Protein AF-A0A7S3ZJC1-F1 (afdb_monomer)

Nearest PDB structures (foldseek):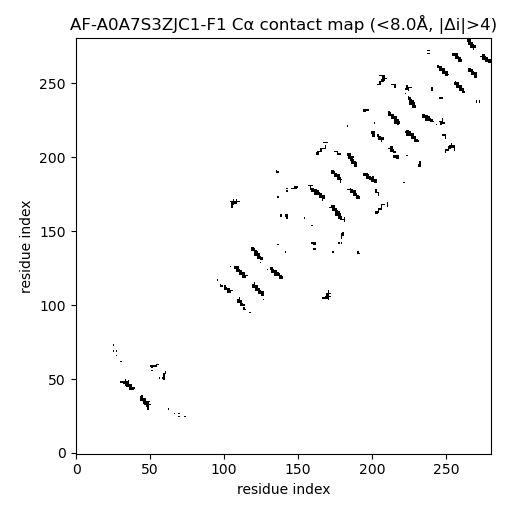
  7ywp-assembly1_A  TM=8.177E-01  e=9.884E-13  Serratia proteamaculans
  7ne5-assembly1_A  TM=7.686E-01  e=1.224E-12  Serratia proteamaculans
  7zjz-assembly1_A  TM=7.660E-01  e=1.516E-12  Serratia proteamaculans
  7ne4-assembly1_A  TM=7.724E-01  e=3.968E-12  Serratia proteamaculans
  7yx7-assembly1_A  TM=7.661E-01  e=6.085E-12  Serratia proteamaculans

Solvent-accessible surface area (backbone atoms only — not comparable to full-atom values): 16734 Å² total; per-residue (Å²): 143,86,85,76,80,82,70,82,73,79,73,72,68,80,67,82,70,74,76,79,80,89,74,71,87,76,78,72,80,70,79,78,78,45,91,32,80,43,78,60,84,98,44,73,44,81,38,34,58,60,75,60,71,42,74,85,39,69,66,35,46,51,50,51,55,49,51,53,50,52,50,49,63,72,46,51,88,44,48,70,58,51,51,54,49,50,54,48,46,68,76,63,56,74,77,77,89,67,72,77,73,53,78,42,80,22,63,77,24,25,32,31,62,41,75,58,91,96,38,50,33,35,32,37,24,53,74,97,47,86,91,62,63,41,80,76,46,44,47,76,60,59,50,71,75,55,84,41,94,84,57,93,66,91,78,88,68,84,40,75,32,67,73,31,75,44,67,32,56,58,41,75,37,36,41,34,16,34,29,60,83,62,77,76,52,13,38,38,39,47,37,68,79,85,47,65,69,45,69,67,22,41,53,63,67,28,44,23,58,84,65,36,38,37,39,29,28,53,49,101,83,71,44,30,30,33,37,31,38,36,50,91,59,45,78,41,84,69,48,76,54,84,57,84,68,42,34,56,42,78,41,64,37,73,66,32,31,38,41,38,39,39,97,83,36,44,31,33,28,40,75,88,68,52,73,77,38,69,66,56,128

Foldseek 3Di:
DPPPPVPPPPPPPPPPDDPPPPPDPLPLPPPQFQFDWDDDDPDTDTDRCVVLVDCPDPSVVVSVVSVVVSVCVVCVVCVVVVVVVVVVCVVPPDQPDWDDFDFDDAAQKTWTWGDDRNWIWIWIDGPPDPPGIDTFDTFVPVLVVDDAPVDDDPDDDDQRTWLDWDAFNNRQKIWTWHHRHPPQWTWIDMPPDQADIDTQFGSDKEYALVRWIWTFHADPVRAGFWIWIADSNDIDTQGGHPPPQWGWDWDYDNWIWIWTDGPQWIWIATSNGDTPRDTDD

Radius of gyration: 25.44 Å; Cα contacts (8 Å, |Δi|>4): 469; chains: 1; bounding box: 60×58×68 Å

pLDDT: mean 82.55, std 18.89, range [28.7, 97.88]

Secondary structure (DSSP, 8-state):
--SSSTTSSS------PPP----------PPPP---EEEETTEEEE-TTGGGG-SSSHHHHHHHHHHHHHHHHHHGGGHHHHHHHHHHHHHHPPPP-------EEETTEEEEEEEETTEEEEEEE-TT-STT-EEEEETTTSGGGS--TT-S----SSSSEEEEEEE-TTSS-EEEEEESSSSS-EEEEEESS-SPPEEEE-S-EEEBTTS-EEEEEE-TTS-EEEEEEEETTEEEEEEE---TT-EEEEE-BSS-EEEEE-SS-EEEEETT--EEEPPP-

Organism: NCBI:txid35677

Structure (mmCIF, N/CA/C/O backbone):
data_AF-A0A7S3ZJC1-F1
#
_entry.id   AF-A0A7S3ZJC1-F1
#
loop_
_atom_site.group_PDB
_atom_site.id
_atom_site.type_symbol
_atom_site.label_atom_id
_atom_site.label_alt_id
_atom_site.label_comp_id
_atom_site.label_asym_id
_atom_site.label_entity_id
_atom_site.label_seq_id
_atom_site.pdbx_PDB_ins_code
_atom_site.Cartn_x
_atom_site.Cartn_y
_atom_site.Cartn_z
_atom_site.occupancy
_atom_site.B_iso_or_equiv
_atom_site.auth_seq_id
_atom_site.auth_comp_id
_atom_site.auth_asym_id
_atom_site.auth_atom_id
_atom_site.pdbx_PDB_model_num
ATOM 1 N N . MET A 1 1 ? 16.705 42.019 11.312 1.00 38.94 1 MET A N 1
ATOM 2 C CA . MET A 1 1 ? 17.920 41.184 11.193 1.00 38.94 1 MET A CA 1
ATOM 3 C C . MET A 1 1 ? 17.711 40.173 10.060 1.00 38.94 1 MET A C 1
ATOM 5 O O . MET A 1 1 ? 17.596 38.987 10.307 1.00 38.94 1 MET A O 1
ATOM 9 N N . LEU A 1 2 ? 17.520 40.666 8.827 1.00 35.00 2 LEU A N 1
ATOM 10 C CA . LEU A 1 2 ? 16.926 39.903 7.709 1.00 35.00 2 LEU A CA 1
ATOM 11 C C . LEU A 1 2 ? 17.494 40.314 6.333 1.00 35.00 2 LEU A C 1
ATOM 13 O O . LEU A 1 2 ? 16.854 40.125 5.310 1.00 35.00 2 LEU A O 1
ATOM 17 N N . LEU A 1 3 ? 18.695 40.902 6.289 1.00 29.11 3 LEU A N 1
ATOM 18 C CA . LEU A 1 3 ? 19.221 41.508 5.057 1.00 29.11 3 LEU A CA 1
ATOM 19 C C . LEU A 1 3 ? 20.705 41.206 4.794 1.00 29.11 3 LEU A C 1
ATOM 21 O O . LEU A 1 3 ? 21.393 42.047 4.232 1.00 29.11 3 LEU A O 1
ATOM 25 N N .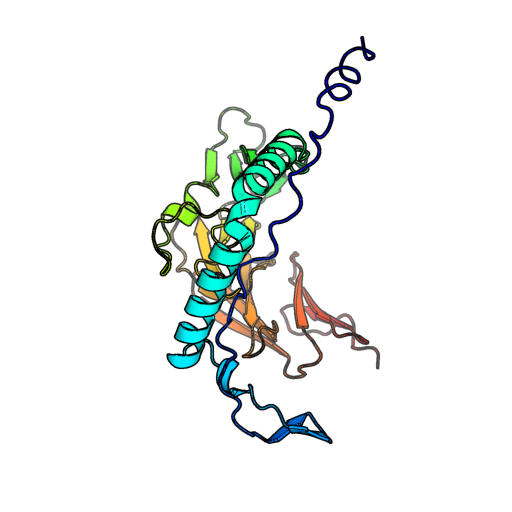 HIS A 1 4 ? 21.234 40.070 5.264 1.00 33.31 4 HIS A N 1
ATOM 26 C CA . HIS A 1 4 ? 22.664 39.731 5.103 1.00 33.31 4 HIS A CA 1
ATOM 27 C C . HIS A 1 4 ? 22.948 38.316 4.568 1.00 33.31 4 HIS A C 1
ATOM 29 O O . HIS A 1 4 ? 24.106 37.984 4.353 1.00 33.31 4 HIS A O 1
ATOM 35 N N . VAL A 1 5 ? 21.930 37.497 4.273 1.00 35.47 5 VAL A N 1
ATOM 36 C CA . VAL A 1 5 ? 22.142 36.139 3.715 1.00 35.47 5 VAL A CA 1
ATOM 37 C C . VAL A 1 5 ? 21.995 36.100 2.184 1.00 35.47 5 VAL A C 1
ATOM 39 O O . VAL A 1 5 ? 22.391 35.138 1.541 1.00 35.47 5 VAL A O 1
ATOM 42 N N . TRP A 1 6 ? 21.520 37.182 1.560 1.00 29.97 6 TRP A N 1
ATOM 43 C CA . TRP A 1 6 ? 21.295 37.230 0.108 1.00 29.97 6 TRP A CA 1
ATOM 44 C C . TRP A 1 6 ? 22.496 37.710 -0.725 1.00 29.97 6 TRP A C 1
ATOM 46 O O . TRP A 1 6 ? 22.405 37.762 -1.946 1.00 29.97 6 TRP A O 1
ATOM 56 N N . LEU A 1 7 ? 23.630 38.054 -0.098 1.00 28.70 7 LEU A N 1
ATOM 57 C CA . LEU A 1 7 ? 24.813 38.565 -0.811 1.00 28.70 7 LEU A CA 1
ATOM 58 C C . LEU A 1 7 ? 25.994 37.587 -0.909 1.00 28.70 7 LEU A C 1
ATOM 60 O O . LEU A 1 7 ? 26.981 37.917 -1.560 1.00 28.70 7 LEU A O 1
ATOM 64 N N . ALA A 1 8 ? 25.904 36.384 -0.334 1.00 30.45 8 ALA A N 1
ATOM 65 C CA . ALA A 1 8 ? 26.985 35.393 -0.411 1.00 30.45 8 ALA A CA 1
ATOM 66 C C . ALA A 1 8 ? 26.887 34.438 -1.622 1.00 30.45 8 ALA A C 1
ATOM 68 O O . ALA A 1 8 ? 27.768 33.606 -1.807 1.00 30.45 8 ALA A O 1
ATOM 69 N N . LEU A 1 9 ? 25.852 34.566 -2.466 1.00 35.28 9 LEU A N 1
ATOM 70 C CA . LEU A 1 9 ? 25.658 33.730 -3.665 1.00 35.28 9 LEU A CA 1
ATOM 71 C C . LEU A 1 9 ? 25.908 34.462 -4.997 1.00 35.28 9 LEU A C 1
ATOM 73 O O . LEU A 1 9 ? 25.826 33.843 -6.052 1.00 35.28 9 LEU A O 1
ATOM 77 N N . SER A 1 10 ? 26.267 35.750 -4.977 1.00 36.28 10 SER A N 1
ATOM 78 C CA . SER A 1 10 ? 26.398 36.557 -6.207 1.00 36.28 10 SER A CA 1
ATOM 79 C C . SER A 1 10 ? 27.825 36.707 -6.749 1.00 36.28 10 SER A C 1
ATOM 81 O O . SER A 1 10 ? 28.046 37.512 -7.651 1.00 36.28 10 SER A O 1
ATOM 83 N N . THR A 1 11 ? 28.806 35.950 -6.248 1.00 36.50 11 THR A N 1
ATOM 84 C CA . THR A 1 11 ? 30.202 36.038 -6.732 1.00 36.50 11 THR A CA 1
ATOM 85 C C . THR A 1 11 ? 30.910 34.704 -6.952 1.00 36.50 11 THR A C 1
ATOM 87 O O . THR A 1 11 ? 32.096 34.712 -7.267 1.00 36.50 11 THR A O 1
ATOM 90 N N . ASN A 1 12 ? 30.202 33.571 -6.941 1.00 38.78 12 ASN A N 1
ATOM 91 C CA . ASN A 1 12 ? 30.641 32.451 -7.773 1.00 38.78 12 ASN A CA 1
ATOM 92 C C . ASN A 1 12 ? 30.086 32.700 -9.168 1.00 38.78 12 ASN A C 1
ATOM 94 O O . ASN A 1 12 ? 29.038 32.188 -9.556 1.00 38.78 12 ASN A O 1
ATOM 98 N N . ALA A 1 13 ? 30.796 33.558 -9.904 1.00 39.47 13 ALA A N 1
ATOM 99 C CA . ALA A 1 13 ? 30.728 33.547 -11.348 1.00 39.47 13 ALA A CA 1
ATOM 100 C C . ALA A 1 13 ? 30.793 32.078 -11.770 1.00 39.47 13 ALA A C 1
ATOM 102 O O . ALA A 1 13 ? 31.788 31.409 -11.487 1.00 39.47 13 ALA A O 1
ATOM 103 N N . LEU A 1 14 ? 29.708 31.578 -12.368 1.00 42.41 14 LEU A N 1
ATOM 104 C CA . LEU A 1 14 ? 29.716 30.366 -13.172 1.00 42.41 14 LEU A CA 1
ATOM 105 C C . LEU A 1 14 ? 30.910 30.516 -14.108 1.00 42.41 14 LEU A C 1
ATOM 107 O O . LEU A 1 14 ? 30.839 31.245 -15.100 1.00 42.41 14 LEU A O 1
ATOM 111 N N . ALA A 1 15 ? 32.044 29.926 -13.725 1.00 43.12 15 ALA A N 1
ATOM 112 C CA . ALA A 1 15 ? 33.205 29.877 -14.582 1.00 43.12 15 ALA A CA 1
ATOM 113 C C . ALA A 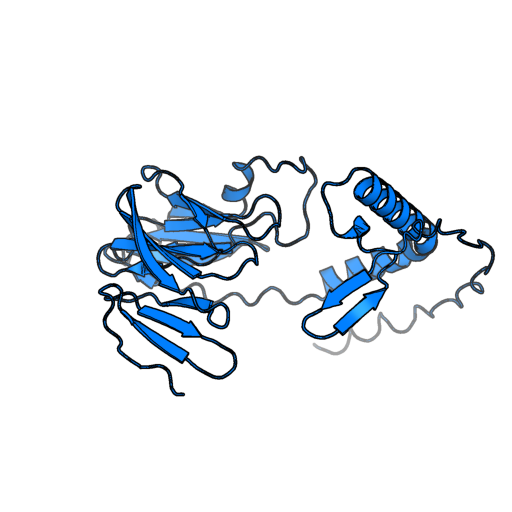1 15 ? 32.694 29.307 -15.908 1.00 43.12 15 ALA A C 1
ATOM 115 O O . ALA A 1 15 ? 31.919 28.345 -15.870 1.00 43.12 15 ALA A O 1
ATOM 116 N N . PRO A 1 16 ? 33.027 29.913 -17.060 1.00 38.38 16 PRO A N 1
ATOM 117 C CA . PRO A 1 16 ? 32.562 29.399 -18.334 1.00 38.38 16 PRO A CA 1
ATOM 118 C C . PRO A 1 16 ? 32.968 27.931 -18.397 1.00 38.38 16 PRO A C 1
ATOM 120 O O . PRO A 1 16 ? 34.160 27.614 -18.414 1.00 38.38 16 PRO A O 1
ATOM 123 N N . HIS A 1 17 ? 31.973 27.040 -18.339 1.00 48.97 17 HIS A N 1
ATOM 124 C CA . HIS A 1 17 ? 32.222 25.616 -18.442 1.00 48.97 17 HIS A CA 1
ATOM 125 C C . HIS A 1 17 ? 33.028 25.408 -19.726 1.00 48.97 17 HIS A C 1
ATOM 127 O O . HIS A 1 17 ? 32.668 25.986 -20.762 1.00 48.97 17 HIS A O 1
ATOM 133 N N . PRO A 1 18 ? 34.133 24.641 -19.684 1.00 43.53 18 PRO A N 1
ATOM 134 C CA . PRO A 1 18 ? 34.854 24.316 -20.901 1.00 43.53 18 PRO A CA 1
ATOM 135 C C . PRO A 1 18 ? 33.840 23.768 -21.913 1.00 43.53 18 PRO A C 1
ATOM 137 O O . PRO A 1 18 ? 32.930 23.033 -21.513 1.00 43.53 18 PRO A O 1
ATOM 140 N N . PRO A 1 19 ? 33.939 24.142 -23.202 1.00 42.00 19 PRO A N 1
ATOM 141 C CA . PRO A 1 19 ? 32.993 23.676 -24.204 1.00 42.00 19 PRO A CA 1
ATOM 142 C C . PRO A 1 19 ? 32.906 22.155 -24.109 1.00 42.00 19 PRO A C 1
ATOM 144 O O . PRO A 1 19 ? 33.945 21.489 -24.124 1.00 42.00 19 PRO A O 1
ATOM 147 N N . LEU A 1 20 ? 31.680 21.634 -23.965 1.00 46.56 20 LEU A N 1
ATOM 148 C CA . LEU A 1 20 ? 31.387 20.202 -23.915 1.00 46.56 20 LEU A CA 1
ATOM 149 C C . LEU A 1 20 ? 32.209 19.517 -25.009 1.00 46.56 20 LEU A C 1
ATOM 151 O O . LEU A 1 20 ? 31.927 19.687 -26.199 1.00 46.56 20 LEU A O 1
ATOM 155 N N . ARG A 1 21 ? 33.268 18.789 -24.626 1.00 45.94 21 ARG A N 1
ATOM 156 C CA . ARG A 1 21 ? 34.048 18.004 -25.582 1.00 45.94 21 ARG A CA 1
ATOM 157 C C . ARG A 1 21 ? 33.125 16.914 -26.101 1.00 45.94 21 ARG A C 1
ATOM 159 O O . ARG A 1 21 ? 32.912 15.886 -25.470 1.00 45.94 21 ARG A O 1
ATOM 166 N N . ARG A 1 22 ? 32.543 17.188 -27.263 1.00 52.94 22 ARG A N 1
ATOM 167 C CA . ARG A 1 22 ? 31.610 16.343 -28.002 1.00 52.94 22 ARG A CA 1
ATOM 168 C C . ARG A 1 22 ? 32.358 15.164 -28.632 1.00 52.94 22 ARG A C 1
ATOM 170 O O . ARG A 1 22 ? 32.398 15.040 -29.848 1.00 52.94 22 ARG A O 1
ATOM 177 N N . THR A 1 23 ? 33.027 14.331 -27.841 1.00 47.78 23 THR A N 1
ATOM 178 C CA . THR A 1 23 ? 33.846 13.237 -28.387 1.00 47.78 23 THR A CA 1
ATOM 179 C C . THR A 1 23 ? 33.842 12.001 -27.503 1.00 47.78 23 THR A C 1
ATOM 181 O O . THR A 1 23 ? 34.890 11.458 -27.179 1.00 47.78 23 THR A O 1
ATOM 184 N N . THR A 1 24 ? 32.652 11.497 -27.212 1.00 48.41 24 THR A N 1
ATOM 185 C CA . THR A 1 24 ? 32.464 10.050 -27.141 1.00 48.41 24 THR A CA 1
ATOM 186 C C . THR A 1 24 ? 31.191 9.779 -27.918 1.00 48.41 24 THR A C 1
ATOM 188 O O . THR A 1 24 ? 30.103 10.146 -27.479 1.00 48.41 24 THR A O 1
ATOM 191 N N . ARG A 1 25 ? 31.302 9.214 -29.128 1.00 48.94 25 ARG A N 1
ATOM 192 C CA . ARG A 1 25 ? 30.136 8.556 -29.724 1.00 48.94 25 ARG A CA 1
ATOM 193 C C . ARG A 1 25 ? 29.831 7.399 -28.788 1.00 48.94 25 ARG A C 1
ATOM 195 O O . ARG A 1 25 ? 30.516 6.383 -28.834 1.00 48.94 25 ARG A O 1
ATOM 202 N N . LEU A 1 26 ? 28.874 7.596 -27.890 1.00 52.88 26 LEU A N 1
ATOM 203 C CA . LEU A 1 26 ? 28.278 6.504 -27.146 1.00 52.88 26 LEU A CA 1
ATOM 204 C C . LEU A 1 26 ? 27.599 5.627 -28.188 1.00 52.88 26 LEU A C 1
ATOM 206 O O . LEU A 1 26 ? 26.521 5.942 -28.685 1.00 52.88 26 LEU A O 1
ATOM 210 N N . HIS A 1 27 ? 28.281 4.562 -28.587 1.00 53.84 27 HIS A N 1
ATOM 211 C CA . HIS A 1 27 ? 27.633 3.456 -29.260 1.00 53.84 27 HIS A CA 1
ATOM 212 C C . HIS A 1 27 ? 26.843 2.715 -28.190 1.00 53.84 27 HIS A C 1
ATOM 214 O O . HIS A 1 27 ? 27.312 1.709 -27.671 1.00 53.84 27 HIS A O 1
ATOM 220 N N . ALA A 1 28 ? 25.680 3.258 -27.823 1.00 60.47 28 ALA A N 1
ATOM 221 C CA . ALA A 1 28 ? 24.691 2.488 -27.094 1.00 60.47 28 ALA A CA 1
ATOM 222 C C . ALA A 1 28 ? 24.310 1.317 -28.002 1.00 60.47 28 ALA A C 1
ATOM 224 O O . ALA A 1 28 ? 23.854 1.513 -29.134 1.00 60.47 28 ALA A O 1
ATOM 225 N N . ARG A 1 29 ? 24.587 0.098 -27.549 1.00 71.25 29 ARG A N 1
ATOM 226 C CA . ARG A 1 29 ? 24.104 -1.121 -28.181 1.00 71.25 29 ARG A CA 1
ATOM 227 C C . ARG A 1 29 ? 22.585 -1.074 -28.112 1.00 71.25 29 ARG A C 1
ATOM 229 O O . ARG A 1 29 ? 22.004 -1.364 -27.073 1.00 71.25 29 ARG A O 1
ATOM 236 N N . SER A 1 30 ? 21.962 -0.686 -29.219 1.00 80.75 30 SER A N 1
ATOM 237 C CA . SER A 1 30 ? 20.512 -0.737 -29.321 1.00 80.75 30 SER A CA 1
ATOM 238 C C . SER A 1 30 ? 20.045 -2.177 -29.093 1.00 80.75 30 SER A C 1
ATOM 240 O O . SER A 1 30 ? 20.699 -3.101 -29.598 1.00 80.75 30 SER A O 1
ATOM 242 N N . PRO A 1 31 ? 18.937 -2.378 -28.362 1.00 89.56 31 PRO A N 1
ATOM 243 C CA . PRO A 1 31 ? 18.350 -3.699 -28.219 1.00 89.56 31 PRO A CA 1
ATOM 244 C C . PRO A 1 31 ? 18.040 -4.292 -29.595 1.00 89.56 31 PRO A C 1
ATOM 246 O O . PRO A 1 31 ? 17.764 -3.577 -30.568 1.00 89.56 31 PRO A O 1
ATOM 249 N N . GLN A 1 32 ? 18.128 -5.617 -29.691 1.00 90.00 32 GLN A N 1
ATOM 250 C CA . GLN A 1 32 ? 17.859 -6.311 -30.939 1.00 90.00 32 GLN A CA 1
ATOM 251 C C . GLN A 1 32 ? 16.375 -6.177 -31.284 1.00 90.00 32 GLN A C 1
ATOM 253 O O . GLN A 1 32 ? 15.514 -6.554 -30.502 1.00 90.00 32 GLN A O 1
ATOM 258 N N . ARG A 1 33 ? 16.070 -5.700 -32.491 1.00 93.38 33 ARG A N 1
ATOM 259 C CA . ARG A 1 33 ? 14.693 -5.666 -32.990 1.00 93.38 33 ARG A CA 1
ATOM 260 C C . ARG A 1 33 ? 14.225 -7.068 -33.365 1.00 93.38 33 ARG A C 1
ATOM 262 O O . ARG A 1 33 ? 14.915 -7.769 -34.112 1.00 93.38 33 ARG A O 1
ATOM 269 N N . ARG A 1 34 ? 13.062 -7.466 -32.856 1.00 92.44 34 ARG A N 1
ATOM 270 C CA . ARG A 1 34 ? 12.426 -8.763 -33.098 1.00 92.44 34 ARG A CA 1
ATOM 271 C C . ARG A 1 34 ? 10.982 -8.532 -33.532 1.00 92.44 34 ARG A C 1
ATOM 273 O O . ARG A 1 34 ? 10.142 -8.344 -32.659 1.00 92.44 34 ARG A O 1
ATOM 280 N N . PRO A 1 35 ? 10.693 -8.566 -34.845 1.00 95.38 35 PRO A N 1
ATOM 281 C CA . PRO A 1 35 ? 9.353 -8.305 -35.350 1.00 95.38 35 PRO A CA 1
ATOM 282 C C . PRO A 1 35 ? 8.302 -9.141 -34.627 1.00 95.38 35 PRO A C 1
ATOM 284 O O . PRO A 1 35 ? 8.339 -10.376 -34.649 1.00 95.38 35 PRO A O 1
ATOM 287 N N . ARG A 1 36 ? 7.374 -8.452 -33.971 1.00 94.62 36 ARG A N 1
ATOM 288 C CA . ARG A 1 36 ? 6.261 -9.049 -33.245 1.00 94.62 36 ARG A CA 1
ATOM 289 C C . ARG A 1 36 ? 5.044 -8.154 -33.419 1.00 94.62 36 ARG A C 1
ATOM 291 O O . ARG A 1 36 ? 5.031 -7.032 -32.932 1.00 94.62 36 ARG A O 1
ATOM 298 N N . ALA A 1 37 ? 4.019 -8.678 -34.080 1.00 95.38 37 ALA A N 1
ATOM 299 C CA . ALA A 1 37 ? 2.699 -8.070 -34.054 1.00 95.38 37 ALA A CA 1
ATOM 300 C C . ALA A 1 37 ? 2.069 -8.302 -32.672 1.00 95.38 37 ALA A C 1
ATOM 302 O O . ALA A 1 37 ? 2.092 -9.426 -32.152 1.00 95.38 37 ALA A O 1
ATOM 303 N N . VAL A 1 38 ? 1.552 -7.235 -32.074 1.00 94.88 38 VAL A N 1
ATOM 304 C CA . VAL A 1 38 ? 0.887 -7.235 -30.771 1.00 94.88 38 VAL A CA 1
ATOM 305 C C . VAL A 1 38 ? -0.493 -6.619 -30.936 1.00 94.88 38 VAL A C 1
ATOM 307 O O . VAL A 1 38 ? -0.631 -5.513 -31.464 1.00 94.88 38 VAL A O 1
ATOM 310 N N . ASP A 1 39 ? -1.505 -7.336 -30.459 1.00 94.62 39 ASP A N 1
ATOM 311 C CA . ASP A 1 39 ? -2.885 -6.874 -30.483 1.00 94.62 39 ASP A CA 1
ATOM 312 C C . ASP A 1 39 ? -3.146 -5.907 -29.316 1.00 94.62 39 ASP A C 1
ATOM 314 O O . ASP A 1 39 ? -2.925 -6.225 -28.144 1.00 94.62 39 ASP A O 1
ATOM 318 N N . TYR A 1 40 ? -3.652 -4.723 -29.645 1.00 87.19 40 TYR A N 1
ATOM 319 C CA . TYR A 1 40 ? -4.090 -3.670 -28.734 1.00 87.19 40 TYR A CA 1
ATOM 320 C C . TYR A 1 40 ? -5.566 -3.357 -29.012 1.00 87.19 40 TYR A C 1
ATOM 322 O O . TYR A 1 40 ? -5.902 -2.404 -29.718 1.00 87.19 40 TYR A O 1
ATOM 330 N N . GLY A 1 41 ? -6.461 -4.181 -28.463 1.00 87.88 41 GLY A N 1
ATOM 331 C CA . GLY A 1 41 ? -7.895 -4.090 -28.750 1.00 87.88 41 GLY A CA 1
ATOM 332 C C . GLY A 1 41 ? -8.179 -4.420 -30.216 1.00 87.88 41 GLY A C 1
ATOM 333 O O . GLY A 1 41 ? -7.855 -5.512 -30.667 1.00 87.88 41 GLY A O 1
ATOM 334 N N . ASP A 1 42 ? -8.741 -3.465 -30.958 1.00 92.19 42 ASP A N 1
ATOM 335 C CA . ASP A 1 42 ? -9.103 -3.638 -32.376 1.00 92.19 42 ASP A CA 1
ATOM 336 C C . ASP A 1 42 ? -7.951 -3.318 -33.351 1.00 92.19 42 ASP A C 1
ATOM 338 O O . ASP A 1 42 ? -8.136 -3.335 -34.570 1.00 92.19 42 ASP A O 1
ATOM 342 N N . ALA A 1 43 ? -6.764 -2.984 -32.836 1.00 92.12 43 ALA A N 1
ATOM 343 C CA . ALA A 1 43 ? -5.585 -2.665 -33.634 1.00 92.12 43 ALA A CA 1
ATOM 344 C C . ALA A 1 43 ? -4.460 -3.675 -33.388 1.00 92.12 43 ALA A C 1
ATOM 346 O O . ALA A 1 43 ? -4.230 -4.082 -32.257 1.00 92.12 43 ALA A O 1
ATOM 347 N N . SER A 1 44 ? -3.708 -4.009 -34.435 1.00 94.62 44 SER A N 1
ATOM 348 C CA . SER A 1 44 ? -2.436 -4.732 -34.327 1.00 94.62 44 SER A CA 1
ATOM 349 C C . SER A 1 44 ? -1.302 -3.767 -34.650 1.00 94.62 44 SER A C 1
ATOM 351 O O . SER A 1 44 ? -1.342 -3.087 -35.679 1.00 94.62 44 SER A O 1
ATOM 353 N N . LEU A 1 45 ? -0.293 -3.708 -33.784 1.00 95.06 45 LEU A N 1
ATOM 354 C CA . LEU A 1 45 ? 0.894 -2.872 -33.957 1.00 95.06 45 LEU A CA 1
ATOM 355 C C . LEU A 1 45 ? 2.147 -3.746 -33.975 1.00 95.06 45 LEU A C 1
ATOM 357 O O . LEU A 1 45 ? 2.247 -4.706 -33.213 1.00 95.06 45 LEU A O 1
ATOM 361 N N . ASP A 1 46 ? 3.110 -3.392 -34.823 1.00 96.06 46 ASP A N 1
ATOM 362 C CA . ASP A 1 46 ? 4.436 -4.003 -34.786 1.00 96.06 46 ASP A CA 1
ATOM 363 C C . ASP A 1 46 ? 5.230 -3.418 -33.609 1.00 96.06 46 ASP A C 1
ATOM 365 O O . ASP A 1 46 ? 5.561 -2.229 -33.596 1.00 96.06 46 ASP A O 1
ATOM 369 N N . ASP A 1 47 ? 5.546 -4.261 -32.628 1.00 94.75 47 ASP A N 1
ATOM 370 C CA . ASP A 1 47 ? 6.401 -3.941 -31.487 1.00 94.75 47 ASP A CA 1
ATOM 371 C C . ASP A 1 47 ? 7.633 -4.854 -31.483 1.00 94.75 47 ASP A C 1
ATOM 373 O O . ASP A 1 47 ? 7.665 -5.925 -30.876 1.00 94.75 47 ASP A O 1
ATOM 377 N N . ASP A 1 48 ? 8.686 -4.391 -32.159 1.00 95.88 48 ASP A N 1
ATOM 378 C CA . ASP A 1 48 ? 9.974 -5.085 -32.252 1.00 95.88 48 ASP A CA 1
ATOM 379 C C . ASP A 1 48 ? 10.650 -5.346 -30.893 1.00 95.88 48 ASP A C 1
ATOM 381 O O . ASP A 1 48 ? 11.619 -6.110 -30.819 1.00 95.88 48 ASP A O 1
ATOM 385 N N . LEU A 1 49 ? 10.224 -4.647 -29.839 1.00 94.31 49 LEU A N 1
ATOM 386 C CA . LEU A 1 49 ? 10.847 -4.658 -28.518 1.00 94.31 49 LEU A CA 1
ATOM 387 C C . LEU A 1 49 ? 9.956 -5.315 -27.462 1.00 94.31 49 LEU A C 1
ATOM 389 O O . LEU A 1 49 ? 10.316 -5.308 -26.287 1.00 94.31 49 LEU A O 1
ATOM 393 N N . TYR A 1 50 ? 8.857 -5.955 -27.872 1.00 94.25 50 TYR A N 1
ATOM 394 C CA . TYR A 1 50 ? 7.898 -6.590 -26.967 1.00 94.25 50 TYR A CA 1
ATOM 395 C C . TYR A 1 50 ? 8.546 -7.570 -25.976 1.00 94.25 50 TYR A C 1
ATOM 397 O O . TYR A 1 50 ? 8.104 -7.698 -24.837 1.00 94.25 50 TYR A O 1
ATOM 405 N N . TYR A 1 51 ? 9.628 -8.242 -26.385 1.00 91.81 51 TYR A N 1
ATOM 406 C CA . TYR A 1 51 ? 10.359 -9.188 -25.538 1.00 91.81 51 TYR A CA 1
ATOM 407 C C . TYR A 1 51 ? 10.992 -8.543 -24.290 1.00 91.81 51 TYR A C 1
ATOM 409 O O . TYR A 1 51 ? 11.157 -9.229 -23.289 1.00 91.81 51 TYR A O 1
ATOM 417 N N . LEU A 1 52 ? 11.283 -7.234 -24.313 1.00 94.94 52 LEU A N 1
ATOM 418 C CA . LEU A 1 52 ? 11.830 -6.498 -23.164 1.00 94.94 52 LEU A CA 1
ATOM 419 C C . LEU A 1 52 ? 10.800 -6.253 -22.051 1.00 94.94 52 LEU A C 1
ATOM 421 O O . LEU A 1 52 ? 11.143 -5.696 -21.011 1.00 94.94 52 LEU A O 1
ATOM 425 N N . ARG A 1 53 ? 9.532 -6.628 -22.262 1.00 92.88 53 ARG A N 1
ATOM 426 C CA . ARG A 1 53 ? 8.471 -6.523 -21.252 1.00 92.88 53 ARG A CA 1
ATOM 427 C C . ARG A 1 53 ? 8.685 -7.479 -20.076 1.00 92.88 53 ARG A C 1
ATOM 429 O O . ARG A 1 53 ? 8.231 -7.175 -18.976 1.00 92.88 53 ARG A O 1
ATOM 436 N N . ASP A 1 54 ? 9.310 -8.629 -20.312 1.00 92.88 54 ASP A N 1
ATOM 437 C CA . ASP A 1 54 ? 9.584 -9.612 -19.266 1.00 92.88 54 ASP A CA 1
ATOM 438 C C . ASP A 1 54 ? 10.817 -9.180 -18.462 1.00 92.88 54 ASP A C 1
ATOM 440 O O . ASP A 1 54 ? 11.944 -9.253 -18.954 1.00 92.88 54 ASP A O 1
ATOM 444 N N . ALA A 1 55 ? 10.589 -8.700 -17.238 1.00 88.50 55 ALA A N 1
ATOM 445 C CA . ALA A 1 55 ? 11.641 -8.226 -16.343 1.00 88.50 55 ALA A CA 1
ATOM 446 C C . ALA A 1 55 ? 12.531 -9.362 -15.804 1.00 88.50 55 ALA A C 1
ATOM 448 O O . ALA A 1 55 ? 13.687 -9.113 -15.449 1.00 88.50 55 ALA A O 1
ATOM 449 N N . ASP A 1 56 ? 12.027 -10.599 -15.781 1.00 89.62 56 ASP A N 1
ATOM 450 C CA . ASP A 1 56 ? 12.756 -11.768 -15.287 1.00 89.62 56 ASP A CA 1
ATOM 451 C C . ASP A 1 56 ? 13.596 -12.432 -16.383 1.00 89.62 56 ASP A C 1
ATOM 453 O O . ASP A 1 56 ? 14.538 -13.180 -16.084 1.00 89.62 56 ASP A O 1
ATOM 457 N N . ASP A 1 57 ? 13.334 -12.121 -17.653 1.00 93.38 57 ASP A N 1
ATOM 458 C CA . ASP A 1 57 ? 14.115 -12.630 -18.773 1.00 93.38 57 ASP A CA 1
ATOM 459 C C . ASP A 1 57 ? 15.596 -12.209 -18.687 1.00 93.38 57 ASP A C 1
ATOM 461 O O . ASP A 1 57 ? 15.965 -11.074 -18.361 1.00 93.38 57 ASP A O 1
ATOM 465 N N . ALA A 1 58 ? 16.487 -13.162 -18.971 1.00 93.12 58 ALA A N 1
ATOM 466 C CA . ALA A 1 58 ? 17.926 -12.958 -18.841 1.00 93.12 58 ALA A CA 1
ATOM 467 C C . ALA A 1 58 ? 18.465 -11.929 -19.846 1.00 93.12 58 ALA A C 1
ATOM 469 O O . ALA A 1 58 ? 19.419 -11.207 -19.538 1.00 93.12 58 ALA A O 1
ATOM 470 N N . GLU A 1 59 ? 17.874 -11.850 -21.038 1.00 90.75 59 GLU A N 1
ATOM 471 C CA . GLU A 1 59 ? 18.262 -10.880 -22.053 1.00 90.75 59 GLU A CA 1
ATOM 472 C C . GLU A 1 59 ? 17.780 -9.477 -21.690 1.00 90.75 59 GLU A C 1
ATOM 474 O O . GLU A 1 59 ? 18.575 -8.538 -21.786 1.00 90.75 59 GLU A O 1
ATOM 479 N N . THR A 1 60 ? 16.547 -9.330 -21.195 1.00 93.75 60 THR A N 1
ATOM 480 C CA . THR A 1 60 ? 16.052 -8.055 -20.650 1.00 93.75 60 THR A CA 1
ATOM 481 C C . THR A 1 60 ? 16.972 -7.546 -19.546 1.00 93.75 60 THR A C 1
ATOM 483 O O . THR A 1 60 ? 17.469 -6.420 -19.626 1.00 93.75 60 THR A O 1
ATOM 486 N N . ARG A 1 61 ? 17.296 -8.390 -18.556 1.00 91.94 61 ARG A N 1
ATOM 487 C CA . ARG A 1 61 ? 18.205 -8.024 -17.455 1.00 91.94 61 ARG A CA 1
ATOM 488 C C . ARG A 1 61 ? 19.594 -7.632 -17.952 1.00 91.94 61 ARG A C 1
ATOM 490 O O . ARG A 1 61 ? 20.168 -6.651 -17.474 1.00 91.94 61 ARG A O 1
ATOM 497 N N . HIS A 1 62 ? 20.133 -8.354 -18.933 1.00 90.75 62 HIS A N 1
ATOM 498 C CA . HIS A 1 62 ? 21.415 -8.009 -19.545 1.00 90.75 62 HIS A CA 1
ATOM 499 C C . HIS A 1 62 ? 21.365 -6.654 -20.265 1.00 90.75 62 HIS A C 1
ATOM 501 O O . HIS A 1 62 ? 22.277 -5.841 -20.097 1.00 90.75 62 HIS A O 1
ATOM 507 N N . GLN A 1 63 ? 20.306 -6.387 -21.035 1.00 90.06 63 GLN A N 1
ATOM 508 C CA . GLN A 1 63 ? 20.125 -5.105 -21.713 1.00 90.06 63 GLN A CA 1
ATOM 509 C C . GLN A 1 63 ? 19.984 -3.963 -20.700 1.00 90.06 63 GLN A C 1
ATOM 511 O O . GLN A 1 63 ? 20.660 -2.949 -20.849 1.00 90.06 63 GLN A O 1
ATOM 516 N N . MET A 1 64 ? 19.186 -4.127 -19.641 1.00 92.00 64 MET A N 1
ATOM 517 C CA . MET A 1 64 ? 19.035 -3.114 -18.588 1.00 92.00 64 MET A CA 1
ATOM 518 C C . MET A 1 64 ? 20.363 -2.794 -17.893 1.00 92.00 64 MET A C 1
ATOM 520 O O . MET A 1 64 ? 20.691 -1.622 -17.711 1.00 92.00 64 MET A O 1
ATOM 524 N N . ALA A 1 65 ? 21.159 -3.811 -17.548 1.00 90.94 65 ALA A N 1
ATOM 525 C CA . ALA A 1 65 ? 22.477 -3.609 -16.945 1.00 90.94 65 ALA A CA 1
ATOM 526 C C . ALA A 1 65 ? 23.436 -2.860 -17.887 1.00 90.94 65 ALA A C 1
ATOM 528 O O . ALA A 1 65 ? 24.185 -1.979 -17.453 1.00 90.94 65 ALA A O 1
ATOM 529 N N . TYR A 1 66 ? 23.393 -3.180 -19.184 1.00 90.69 66 TYR A N 1
ATOM 530 C CA . TYR A 1 66 ? 24.162 -2.469 -20.199 1.00 90.69 66 TYR A CA 1
ATOM 531 C C . TYR A 1 66 ? 23.739 -0.996 -20.308 1.00 90.69 66 TYR A C 1
ATOM 533 O O . TYR A 1 66 ? 24.600 -0.119 -20.245 1.00 90.69 66 TYR A O 1
ATOM 541 N N . GLU A 1 67 ? 22.438 -0.716 -20.425 1.00 91.31 67 GLU A N 1
ATOM 542 C CA . GLU A 1 67 ? 21.907 0.652 -20.510 1.00 91.31 67 GLU A CA 1
ATOM 543 C C . GLU A 1 67 ? 22.251 1.464 -19.255 1.00 91.31 67 GLU A C 1
ATOM 545 O O . GLU A 1 67 ? 22.706 2.601 -19.367 1.00 91.31 67 GLU A O 1
ATOM 550 N N . ALA A 1 68 ? 22.132 0.873 -18.061 1.00 90.31 68 ALA A N 1
ATOM 551 C CA . ALA A 1 68 ? 22.514 1.520 -16.806 1.00 90.31 68 ALA A CA 1
ATOM 552 C C . ALA A 1 68 ? 24.008 1.893 -16.781 1.00 90.31 68 ALA A C 1
ATOM 554 O O . ALA A 1 68 ? 24.366 3.019 -16.426 1.00 90.31 68 ALA A O 1
ATOM 555 N N . SER A 1 69 ? 24.886 0.980 -17.211 1.00 89.56 69 SER A N 1
ATOM 556 C CA . SER A 1 69 ? 26.329 1.236 -17.308 1.00 89.56 69 SER A CA 1
ATOM 557 C C . SER A 1 69 ? 26.656 2.309 -18.352 1.00 89.56 69 SER A C 1
ATOM 559 O O . SER A 1 69 ? 27.437 3.225 -18.079 1.00 89.56 69 SER A O 1
ATOM 561 N N . ALA A 1 70 ? 26.031 2.241 -19.529 1.00 87.94 70 ALA A N 1
ATOM 562 C CA . ALA A 1 70 ? 26.220 3.213 -20.598 1.00 87.94 70 ALA A CA 1
ATOM 563 C C . ALA A 1 70 ? 25.737 4.610 -20.182 1.00 87.94 70 ALA A C 1
ATOM 565 O O . ALA A 1 70 ? 26.444 5.592 -20.415 1.00 87.94 70 ALA A O 1
ATOM 566 N N . ALA A 1 71 ? 24.583 4.702 -19.517 1.00 88.31 71 ALA A N 1
ATOM 567 C CA . ALA A 1 71 ? 24.051 5.943 -18.968 1.00 88.31 71 ALA A CA 1
ATOM 568 C C . ALA A 1 71 ? 24.975 6.532 -17.892 1.00 88.31 71 ALA A C 1
ATOM 570 O O . ALA A 1 71 ? 25.277 7.725 -17.936 1.00 88.31 71 ALA A O 1
ATOM 571 N N . ALA A 1 72 ? 25.489 5.708 -16.972 1.00 88.19 72 ALA A N 1
ATOM 572 C CA . ALA A 1 72 ? 26.448 6.146 -15.958 1.00 88.19 72 ALA A CA 1
ATOM 573 C C . ALA A 1 72 ? 27.744 6.679 -16.591 1.00 88.19 72 ALA A C 1
ATOM 575 O O . ALA A 1 72 ? 28.206 7.766 -16.243 1.00 88.19 72 ALA A O 1
ATOM 576 N N . ALA A 1 73 ? 28.301 5.972 -17.578 1.00 88.38 73 ALA A N 1
ATOM 577 C CA . ALA A 1 73 ? 29.489 6.423 -18.300 1.00 88.38 73 ALA A CA 1
ATOM 578 C C . ALA A 1 73 ? 29.233 7.739 -19.054 1.00 88.38 73 ALA A C 1
ATOM 580 O O . ALA A 1 73 ? 30.045 8.666 -18.981 1.00 88.38 73 ALA A O 1
ATOM 581 N N . ALA A 1 74 ? 28.087 7.840 -19.734 1.00 88.19 74 ALA A N 1
ATOM 582 C CA . ALA A 1 74 ? 27.660 9.029 -20.463 1.00 88.19 74 ALA A CA 1
ATOM 583 C C . ALA A 1 74 ? 27.505 10.251 -19.555 1.00 88.19 74 ALA A C 1
ATOM 585 O O . ALA A 1 74 ? 27.855 11.354 -19.963 1.00 88.19 74 ALA A O 1
ATOM 586 N N . ALA A 1 75 ? 26.997 10.053 -18.339 1.00 89.06 75 ALA A N 1
ATOM 587 C CA . ALA A 1 75 ? 26.734 11.112 -17.372 1.00 89.06 75 ALA A CA 1
ATOM 588 C C . ALA A 1 75 ? 27.891 11.363 -16.392 1.00 89.06 75 ALA A C 1
ATOM 590 O O . ALA A 1 75 ? 27.793 12.282 -15.587 1.00 89.06 75 ALA A O 1
ATOM 591 N N . SER A 1 76 ? 28.985 10.599 -16.457 1.00 91.44 76 SER A N 1
ATOM 592 C CA . SER A 1 76 ? 30.088 10.666 -15.480 1.00 91.44 76 SER A CA 1
ATOM 593 C C . SER A 1 76 ? 30.688 12.066 -15.304 1.00 91.44 76 SER A C 1
ATOM 595 O O . SER A 1 76 ? 31.052 12.461 -14.202 1.00 91.44 76 SER A O 1
ATOM 597 N N . PHE A 1 77 ? 30.742 12.867 -16.369 1.00 90.38 77 PHE A N 1
ATOM 598 C CA . PHE A 1 77 ? 31.248 14.241 -16.305 1.00 90.38 77 PHE A CA 1
ATOM 599 C C . PHE A 1 77 ? 30.326 15.206 -15.535 1.00 90.38 77 PHE A C 1
ATOM 601 O O . PHE A 1 77 ? 30.752 16.308 -15.195 1.00 90.38 77 PHE A O 1
ATOM 608 N N . LEU A 1 78 ? 29.069 14.817 -15.292 1.00 95.00 78 LEU A N 1
ATOM 609 C CA . LEU A 1 78 ? 28.095 15.583 -14.514 1.00 95.00 78 LEU A CA 1
ATOM 610 C C . LEU A 1 78 ? 28.183 15.290 -13.015 1.00 95.00 78 LEU A C 1
ATOM 612 O O . LEU A 1 78 ? 27.477 15.953 -12.262 1.00 95.00 78 LEU A O 1
ATOM 616 N N . GLU A 1 79 ? 29.015 14.342 -12.573 1.00 91.69 79 GLU A N 1
ATOM 617 C CA . GLU A 1 79 ? 29.060 13.919 -11.167 1.00 91.69 79 GLU A CA 1
ATOM 618 C C . GLU A 1 79 ? 29.231 15.091 -10.186 1.00 91.69 79 GLU A C 1
ATOM 620 O O . GLU A 1 79 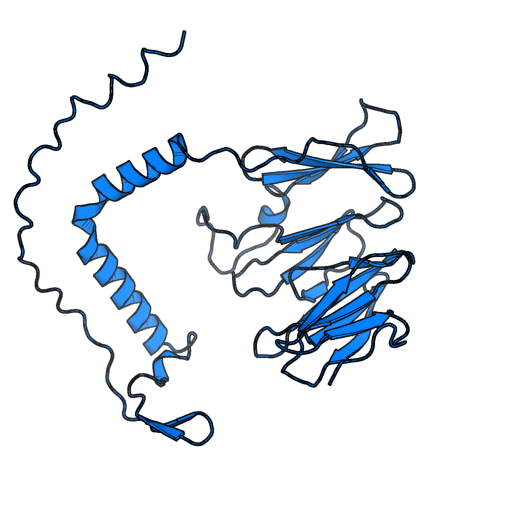? 28.382 15.231 -9.306 1.00 91.69 79 GLU A O 1
ATOM 625 N N . PRO A 1 80 ? 30.164 16.047 -10.398 1.00 93.81 80 PRO A N 1
ATOM 626 C CA . PRO A 1 80 ? 30.296 17.189 -9.489 1.00 93.81 80 PRO A CA 1
ATOM 627 C C . PRO A 1 80 ? 29.042 18.074 -9.443 1.00 93.81 80 PRO A C 1
ATOM 629 O O . PRO A 1 80 ? 28.699 18.645 -8.412 1.00 93.81 80 PRO A O 1
ATOM 632 N N . SER A 1 81 ? 28.332 18.210 -10.569 1.00 96.25 81 SER A N 1
ATOM 633 C CA . SER A 1 81 ? 27.081 18.973 -10.623 1.00 96.25 81 SER A CA 1
ATOM 634 C C . SER A 1 81 ? 25.926 18.223 -9.963 1.00 96.25 81 SER A C 1
ATOM 636 O O . SER A 1 81 ? 25.074 18.858 -9.346 1.00 96.25 81 SER A O 1
ATOM 638 N N . ARG A 1 82 ? 25.888 16.890 -10.068 1.00 92.44 82 ARG A N 1
ATOM 639 C CA . ARG A 1 82 ? 24.900 16.051 -9.377 1.00 92.44 82 ARG A CA 1
ATOM 640 C C . ARG A 1 82 ? 25.088 16.124 -7.867 1.00 92.44 82 ARG A C 1
ATOM 642 O O . ARG A 1 82 ? 24.096 16.311 -7.170 1.00 92.44 82 ARG A O 1
ATOM 649 N N . GLU A 1 83 ? 26.328 16.049 -7.387 1.00 92.44 83 GLU A N 1
ATOM 650 C CA . GLU A 1 83 ? 26.670 16.226 -5.970 1.00 92.44 83 GLU A CA 1
ATOM 651 C C . GLU A 1 83 ? 26.257 17.614 -5.471 1.00 92.44 83 GLU A C 1
ATOM 653 O O . GLU A 1 83 ? 25.512 17.713 -4.500 1.00 92.44 83 GLU A O 1
ATOM 658 N N . ALA A 1 84 ? 26.617 18.681 -6.193 1.00 94.62 84 ALA A N 1
ATOM 659 C CA . ALA A 1 84 ? 26.241 20.045 -5.816 1.00 94.62 84 ALA A CA 1
ATOM 660 C C . ALA A 1 84 ? 24.714 20.257 -5.763 1.00 94.62 84 ALA A C 1
ATOM 662 O O . ALA A 1 84 ? 24.208 20.937 -4.870 1.00 94.62 84 ALA A O 1
ATOM 663 N N . VAL A 1 85 ? 23.959 19.670 -6.701 1.00 95.12 85 VAL A N 1
ATOM 664 C CA . VAL A 1 85 ? 22.487 19.708 -6.671 1.00 95.12 85 VAL A CA 1
ATOM 665 C C . VAL A 1 85 ? 21.942 18.885 -5.506 1.00 95.12 85 VAL A C 1
ATOM 667 O O . VAL A 1 85 ? 21.015 19.342 -4.845 1.00 95.12 85 VAL A O 1
ATOM 670 N N . ALA A 1 86 ? 22.500 17.706 -5.227 1.00 89.88 86 ALA A N 1
ATOM 671 C CA . ALA A 1 86 ? 22.076 16.879 -4.101 1.00 89.88 86 ALA A CA 1
ATOM 672 C C . ALA A 1 86 ? 22.297 17.598 -2.761 1.00 89.88 86 ALA A C 1
ATOM 674 O O . ALA A 1 86 ? 21.374 17.665 -1.951 1.00 89.88 86 ALA A O 1
ATOM 675 N N . GLU A 1 87 ? 23.469 18.203 -2.554 1.00 91.94 87 GLU A N 1
ATOM 676 C CA . GLU A 1 87 ? 23.766 19.029 -1.378 1.00 91.94 87 GLU A CA 1
ATOM 677 C C . GLU A 1 87 ? 22.814 20.221 -1.268 1.00 91.94 87 GLU A C 1
ATOM 679 O O . GLU A 1 87 ? 22.273 20.485 -0.195 1.00 91.94 87 GLU A O 1
ATOM 684 N N . PHE A 1 88 ? 22.556 20.914 -2.381 1.00 94.25 88 PHE A N 1
ATOM 685 C CA . PHE A 1 88 ? 21.607 22.021 -2.413 1.00 94.25 88 PHE A CA 1
ATOM 686 C C . PHE A 1 88 ? 20.192 21.569 -2.037 1.00 94.25 88 PHE A C 1
ATOM 688 O O . PHE A 1 88 ? 19.546 22.220 -1.218 1.00 94.25 88 PHE A O 1
ATOM 695 N N . VAL A 1 89 ? 19.706 20.458 -2.597 1.00 89.50 89 VAL A N 1
ATOM 696 C CA . VAL A 1 89 ? 18.383 19.906 -2.274 1.00 89.50 89 VAL A CA 1
ATOM 697 C C . VAL A 1 89 ? 18.315 19.532 -0.798 1.00 89.50 89 VAL A C 1
ATOM 699 O O . VAL A 1 89 ? 17.378 19.950 -0.133 1.00 89.50 89 VAL A O 1
ATOM 702 N N . ILE A 1 90 ? 19.315 18.834 -0.253 1.00 85.12 90 ILE A N 1
ATOM 703 C CA . ILE A 1 90 ? 19.358 18.482 1.176 1.00 85.12 90 ILE A CA 1
ATOM 704 C C . ILE A 1 90 ? 19.340 19.741 2.054 1.00 85.12 90 ILE A C 1
ATOM 706 O O . ILE A 1 90 ? 18.611 19.795 3.040 1.00 85.12 90 ILE A O 1
ATOM 710 N N . ALA A 1 91 ? 20.107 20.770 1.690 1.00 88.38 91 ALA A N 1
ATOM 711 C CA . ALA A 1 91 ? 20.210 22.003 2.467 1.00 88.38 91 ALA A CA 1
ATOM 712 C C . ALA A 1 91 ? 18.968 22.907 2.373 1.00 88.38 91 ALA A C 1
ATOM 714 O O . ALA A 1 91 ? 18.779 23.770 3.231 1.00 88.38 91 ALA A O 1
ATOM 715 N N . THR A 1 92 ? 18.152 22.761 1.326 1.00 90.81 92 THR A N 1
ATOM 716 C CA . THR A 1 92 ? 17.012 23.654 1.049 1.00 90.81 92 THR A CA 1
ATOM 717 C C . THR A 1 92 ? 15.650 22.981 1.127 1.00 90.81 92 THR A C 1
ATOM 719 O O . THR A 1 92 ? 14.639 23.687 1.167 1.00 90.81 92 THR A O 1
ATOM 722 N N . ALA A 1 93 ? 15.598 21.648 1.164 1.00 85.12 93 ALA A N 1
ATOM 723 C CA . ALA A 1 93 ? 14.360 20.912 1.331 1.00 85.12 93 ALA A CA 1
ATOM 724 C C . ALA A 1 93 ? 13.696 21.330 2.652 1.00 85.12 93 ALA A C 1
ATOM 726 O O . ALA A 1 93 ? 14.341 21.304 3.705 1.00 85.12 93 ALA A O 1
ATOM 727 N N . PRO A 1 94 ? 12.413 21.734 2.628 1.00 80.81 94 PRO A N 1
ATOM 728 C CA . PRO A 1 94 ? 11.692 21.960 3.864 1.00 80.81 94 PRO A CA 1
ATOM 729 C C . PRO A 1 94 ? 11.600 20.633 4.630 1.00 80.81 94 PRO A C 1
ATOM 731 O O . PRO A 1 94 ? 11.466 19.580 3.997 1.00 80.81 94 PRO A O 1
ATOM 734 N N . PRO A 1 95 ? 11.635 20.657 5.974 1.00 71.75 95 PRO A N 1
ATOM 735 C CA . PRO A 1 95 ? 11.319 19.461 6.737 1.00 71.75 95 PRO A CA 1
ATOM 736 C C . PRO A 1 95 ? 9.917 18.976 6.337 1.00 71.75 95 PRO A C 1
ATOM 738 O O . PRO A 1 95 ? 9.050 19.809 6.031 1.00 71.75 95 PRO A O 1
ATOM 741 N N . PRO A 1 96 ? 9.673 17.655 6.325 1.00 69.06 96 PRO A N 1
ATOM 742 C CA . PRO A 1 96 ? 8.348 17.138 6.029 1.00 69.06 96 PRO A CA 1
ATOM 743 C C . PRO A 1 96 ? 7.323 17.778 6.978 1.00 69.06 96 PRO A C 1
ATOM 745 O O . PRO A 1 96 ? 7.632 18.012 8.156 1.00 69.06 96 PRO A O 1
ATOM 748 N N . PRO A 1 97 ? 6.109 18.104 6.493 1.00 66.88 97 PRO A N 1
ATOM 749 C CA . PRO A 1 97 ? 5.073 18.670 7.340 1.00 66.88 97 PRO A CA 1
ATOM 750 C C . PRO A 1 97 ? 4.802 17.697 8.485 1.00 66.88 97 PRO A C 1
ATOM 752 O O . PRO A 1 97 ? 4.285 16.604 8.282 1.00 66.88 97 PRO A O 1
ATOM 755 N N . THR A 1 98 ? 5.183 18.093 9.694 1.00 63.81 98 THR A N 1
ATOM 756 C CA . THR A 1 98 ? 4.946 17.290 10.888 1.00 63.81 98 THR A CA 1
ATOM 757 C C . THR A 1 98 ? 3.577 17.690 11.429 1.00 63.81 98 THR A C 1
ATOM 759 O O . THR A 1 98 ? 3.412 18.855 11.816 1.00 63.81 98 THR A O 1
ATOM 762 N N . PRO A 1 99 ? 2.567 16.800 11.439 1.00 59.22 99 PRO A N 1
ATOM 763 C CA . PRO A 1 99 ? 1.326 17.103 12.136 1.00 59.22 99 PRO A CA 1
ATOM 764 C C . PRO A 1 99 ? 1.662 17.420 13.601 1.00 59.22 99 PRO A C 1
ATOM 766 O O . PRO A 1 99 ? 2.590 16.828 14.157 1.00 59.22 99 PRO A O 1
ATOM 769 N N . PRO A 1 100 ? 0.968 18.377 14.246 1.00 62.75 100 PRO A N 1
ATOM 770 C CA . PRO A 1 100 ? 1.229 18.662 15.647 1.00 62.75 100 PRO A CA 1
ATOM 771 C C . PRO A 1 100 ? 1.065 17.352 16.427 1.00 62.75 100 PRO A C 1
ATOM 773 O O . PRO A 1 100 ? 0.023 16.711 16.266 1.00 62.75 100 PRO A O 1
ATOM 776 N N . PRO A 1 101 ? 2.056 16.949 17.240 1.00 69.12 101 PRO A N 1
ATOM 777 C CA . PRO A 1 101 ? 2.026 15.678 17.946 1.00 69.12 101 PRO A CA 1
ATOM 778 C C . PRO A 1 101 ? 0.915 15.759 18.997 1.00 69.12 101 PRO A C 1
ATOM 780 O O . PRO A 1 101 ? 1.111 16.261 20.104 1.00 69.12 101 PRO A O 1
ATOM 783 N N . ARG A 1 102 ? -0.293 15.342 18.615 1.00 85.56 102 ARG A N 1
ATOM 784 C CA . ARG A 1 102 ? -1.488 15.349 19.456 1.00 85.56 102 ARG A CA 1
ATOM 785 C C . ARG A 1 102 ? -1.786 13.924 19.867 1.00 85.56 102 ARG A C 1
ATOM 787 O O . ARG A 1 102 ? -1.850 13.038 19.023 1.00 85.56 102 ARG A O 1
ATOM 794 N N . TRP A 1 103 ? -1.988 13.746 21.162 1.00 91.25 103 TRP A N 1
ATOM 795 C CA . TRP A 1 103 ? -2.520 12.510 21.698 1.00 91.25 103 TRP A CA 1
ATOM 796 C C . TRP A 1 103 ? -3.958 12.324 21.213 1.00 91.25 103 TRP A C 1
ATOM 798 O O . TRP A 1 103 ? -4.778 13.240 21.315 1.00 91.25 103 TRP A O 1
ATOM 808 N N . ALA A 1 104 ? -4.240 11.153 20.659 1.00 92.25 104 ALA A N 1
ATOM 809 C CA . ALA A 1 104 ? -5.563 10.709 20.254 1.00 92.25 104 ALA A CA 1
ATOM 810 C C . ALA A 1 104 ? -5.940 9.466 21.064 1.00 92.25 104 ALA A C 1
ATOM 812 O O . ALA A 1 104 ? -5.115 8.579 21.273 1.00 92.25 104 ALA A O 1
ATOM 813 N N . THR A 1 105 ? -7.178 9.413 21.546 1.00 93.81 105 THR A N 1
ATOM 814 C CA . THR A 1 105 ? -7.651 8.309 22.384 1.00 93.81 105 THR A CA 1
ATOM 815 C C . THR A 1 105 ? -8.135 7.144 21.527 1.00 93.81 105 THR A C 1
ATOM 817 O O . THR A 1 105 ? -8.980 7.329 20.653 1.00 93.81 105 THR A O 1
ATOM 820 N N . PHE A 1 106 ? -7.642 5.947 21.837 1.00 93.88 106 PHE A N 1
ATOM 821 C CA . PHE A 1 106 ? -8.100 4.669 21.295 1.00 93.88 106 PHE A CA 1
ATOM 822 C C . PHE A 1 106 ? -8.339 3.734 22.478 1.00 93.88 106 PHE A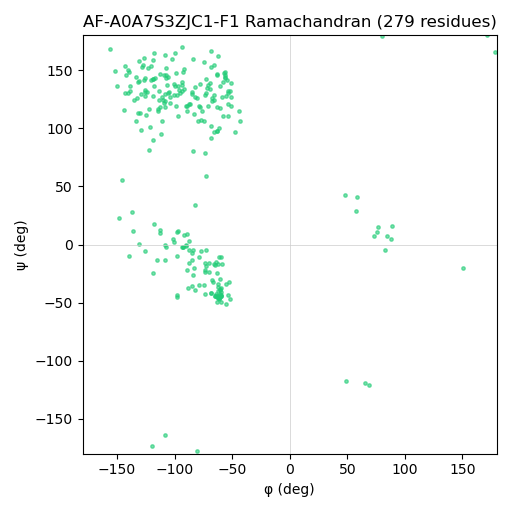 C 1
ATOM 824 O O . PHE A 1 106 ? -7.405 3.409 23.211 1.00 93.88 106 PHE A O 1
ATOM 831 N N . GLY A 1 107 ? -9.599 3.373 22.719 1.00 92.94 107 GLY A N 1
ATOM 832 C CA . GLY A 1 107 ? -10.000 2.590 23.884 1.00 92.94 107 GLY A CA 1
ATOM 833 C C . GLY A 1 107 ? -9.438 3.142 25.198 1.00 92.94 107 GLY A C 1
ATOM 834 O O . GLY A 1 107 ? -9.755 4.259 25.605 1.00 92.94 107 GLY A O 1
ATOM 835 N N . GLY A 1 108 ? -8.614 2.335 25.870 1.00 93.06 108 GLY A N 1
ATOM 836 C CA . GLY A 1 108 ? -7.995 2.664 27.159 1.00 93.06 108 GLY A CA 1
ATOM 837 C C . GLY A 1 108 ? -6.641 3.379 27.076 1.00 93.06 108 GLY A C 1
ATOM 838 O O . GLY A 1 108 ? -5.978 3.504 28.111 1.00 93.06 108 GLY A O 1
ATOM 839 N N . TRP A 1 109 ? -6.218 3.802 25.881 1.00 94.81 109 TRP A N 1
ATOM 840 C CA . TRP A 1 109 ? -4.889 4.343 25.596 1.00 94.81 109 TRP A CA 1
ATOM 841 C C . TRP A 1 109 ? -4.954 5.694 24.882 1.00 94.81 109 TRP A C 1
ATOM 843 O O . TRP A 1 109 ? -5.887 5.994 24.137 1.00 94.81 109 TRP A O 1
ATOM 853 N N . GLU A 1 110 ? -3.919 6.502 25.077 1.00 95.06 110 GLU A N 1
ATOM 854 C CA . GLU A 1 110 ? -3.626 7.662 24.241 1.00 95.06 110 GLU A CA 1
ATOM 855 C C . GLU A 1 110 ? -2.448 7.328 23.327 1.00 95.06 110 GLU A C 1
ATOM 857 O O . GLU A 1 110 ? -1.425 6.835 23.796 1.00 95.06 110 GLU A O 1
ATOM 862 N N . TRP A 1 111 ? -2.588 7.617 22.036 1.00 93.94 111 TRP A N 1
ATOM 863 C CA . TRP A 1 111 ? -1.586 7.357 21.007 1.00 93.94 111 TRP A CA 1
ATOM 864 C C . TRP A 1 111 ? -1.155 8.626 20.297 1.00 93.94 111 TRP A C 1
ATOM 866 O O . TRP A 1 111 ? -1.924 9.584 20.180 1.00 93.94 111 TRP A O 1
ATOM 876 N N . ARG A 1 112 ? 0.068 8.617 19.777 1.00 91.88 112 ARG A N 1
ATOM 877 C CA . ARG A 1 112 ? 0.622 9.736 19.027 1.00 91.88 112 ARG A CA 1
ATOM 878 C C . ARG A 1 112 ? 1.622 9.258 17.995 1.00 91.88 112 ARG A C 1
ATOM 880 O O . ARG A 1 112 ? 2.495 8.452 18.294 1.00 91.88 112 ARG A O 1
ATOM 887 N N . GLU A 1 113 ? 1.520 9.832 16.807 1.00 89.06 113 GLU A N 1
ATOM 888 C CA . GLU A 1 113 ? 2.568 9.775 15.796 1.00 89.06 113 GLU A CA 1
ATOM 889 C C . GLU A 1 113 ? 3.485 10.990 15.963 1.00 89.06 113 GLU A C 1
ATOM 891 O O . GLU A 1 113 ? 3.023 12.128 16.122 1.00 89.06 113 GLU A O 1
ATOM 896 N N . ARG A 1 114 ? 4.794 10.754 15.933 1.00 85.75 114 ARG A N 1
ATOM 897 C CA . ARG A 1 114 ? 5.816 11.795 15.962 1.00 85.75 114 ARG A CA 1
ATOM 898 C C . ARG A 1 114 ? 6.827 11.541 14.853 1.00 85.75 114 ARG A C 1
ATOM 900 O O . ARG A 1 114 ? 7.246 10.411 14.635 1.00 85.75 114 ARG A O 1
ATOM 907 N N . VAL A 1 115 ? 7.266 12.615 14.205 1.00 81.25 115 VAL A N 1
ATOM 908 C CA . VAL A 1 115 ? 8.384 12.562 13.259 1.00 81.25 115 VAL A CA 1
ATOM 909 C C . VAL A 1 115 ? 9.703 12.633 14.038 1.00 81.25 115 VAL A C 1
ATOM 911 O O . VAL A 1 115 ? 9.901 13.525 14.870 1.00 81.25 115 VAL A O 1
ATOM 914 N N . ALA A 1 116 ? 10.594 11.677 13.793 1.00 75.88 116 ALA A N 1
ATOM 915 C CA . ALA A 1 116 ? 11.955 11.605 14.305 1.00 75.88 116 ALA A CA 1
ATOM 916 C C . ALA A 1 116 ? 12.915 11.568 13.104 1.00 75.88 116 ALA A C 1
ATOM 918 O O . ALA A 1 116 ? 13.056 10.544 12.450 1.00 75.88 116 ALA A O 1
ATOM 919 N N . GLY A 1 117 ? 13.537 12.703 12.770 1.00 76.25 117 GLY A N 1
ATOM 920 C CA . GLY A 1 117 ? 14.309 12.810 11.527 1.00 76.25 117 GLY A CA 1
ATOM 921 C C . GLY A 1 117 ? 13.396 12.778 10.297 1.00 76.25 117 GLY A C 1
ATOM 922 O O . GLY A 1 117 ? 12.532 13.644 10.158 1.00 76.25 117 GLY A O 1
ATOM 923 N N . ASP A 1 118 ? 13.597 11.801 9.417 1.00 70.31 118 ASP A N 1
ATOM 924 C CA . ASP A 1 118 ? 12.779 11.516 8.230 1.00 70.31 118 ASP A CA 1
ATOM 925 C C . ASP A 1 118 ? 11.788 10.355 8.436 1.00 70.31 118 ASP A C 1
ATOM 927 O O . ASP A 1 118 ? 11.044 10.013 7.515 1.00 70.31 118 ASP A O 1
ATOM 931 N N . ARG A 1 119 ? 11.738 9.778 9.642 1.00 78.25 119 ARG A N 1
ATOM 932 C CA . ARG A 1 119 ? 10.922 8.606 9.980 1.00 78.25 119 ARG A CA 1
ATOM 933 C C . ARG A 1 119 ? 9.873 8.892 11.041 1.00 78.25 119 ARG A C 1
ATOM 935 O O . ARG A 1 119 ? 9.894 9.927 11.714 1.00 78.25 119 ARG A O 1
ATOM 942 N N . ARG A 1 120 ? 8.913 7.976 11.170 1.00 84.12 120 ARG A N 1
ATOM 943 C CA . ARG A 1 120 ? 7.811 8.068 12.133 1.00 84.12 120 ARG A CA 1
ATOM 944 C C . ARG A 1 120 ? 8.002 7.104 13.293 1.00 84.12 120 ARG A C 1
ATOM 946 O O . ARG A 1 120 ? 8.457 5.974 13.133 1.00 84.12 120 ARG A O 1
ATOM 953 N N . VAL A 1 121 ? 7.591 7.573 14.462 1.00 87.50 121 VAL A N 1
ATOM 954 C CA . VAL A 1 121 ? 7.525 6.801 15.697 1.00 87.50 121 VAL A CA 1
ATOM 955 C C . VAL A 1 121 ? 6.106 6.904 16.240 1.00 87.50 121 VAL A C 1
ATOM 957 O O . VAL A 1 121 ? 5.558 8.006 16.349 1.00 87.50 121 VAL A O 1
ATOM 960 N N . TRP A 1 122 ? 5.520 5.764 16.592 1.00 91.12 122 TRP A N 1
ATOM 961 C CA . TRP A 1 122 ? 4.231 5.680 17.264 1.00 91.12 122 TRP A CA 1
ATOM 962 C C . TRP A 1 122 ? 4.448 5.362 18.732 1.00 91.12 122 TRP A C 1
ATOM 964 O O . TRP A 1 122 ? 5.039 4.344 19.100 1.00 91.12 122 TRP A O 1
ATOM 974 N N . GLU A 1 123 ? 3.938 6.255 19.564 1.00 92.88 123 GLU A N 1
ATOM 975 C CA . GLU A 1 123 ? 4.010 6.172 21.012 1.00 92.88 123 GLU A CA 1
ATOM 976 C C . GLU A 1 123 ? 2.604 5.955 21.571 1.00 92.88 123 GLU A C 1
ATOM 978 O O . GLU A 1 123 ? 1.628 6.497 21.035 1.00 92.88 123 GLU A O 1
ATOM 983 N N . ARG A 1 124 ? 2.500 5.213 22.675 1.00 94.00 124 ARG A N 1
ATOM 984 C CA . ARG A 1 124 ? 1.259 5.097 23.449 1.00 94.00 124 ARG A CA 1
ATOM 985 C C . ARG A 1 124 ? 1.499 5.319 24.936 1.00 94.00 124 ARG A C 1
ATOM 987 O O . ARG A 1 124 ? 2.612 5.138 25.416 1.00 94.00 124 ARG A O 1
ATOM 994 N N . ARG A 1 125 ? 0.446 5.678 25.668 1.00 93.94 125 ARG A N 1
ATOM 995 C CA . ARG A 1 125 ? 0.474 5.908 27.123 1.00 93.94 125 ARG A CA 1
ATOM 996 C C . ARG A 1 125 ? -0.894 5.723 27.765 1.00 93.94 125 ARG A C 1
ATOM 998 O O . ARG A 1 125 ? -1.915 5.699 27.064 1.00 93.94 125 ARG A O 1
ATOM 1005 N N . ARG A 1 126 ? -0.947 5.675 29.099 1.00 92.56 126 ARG A N 1
ATOM 1006 C CA . ARG A 1 126 ? -2.230 5.771 29.805 1.00 92.56 126 ARG A CA 1
ATOM 1007 C C . ARG A 1 126 ? -2.775 7.205 29.737 1.00 92.56 126 ARG A C 1
ATOM 1009 O O . ARG A 1 126 ? -2.003 8.156 29.848 1.00 92.56 126 ARG A O 1
ATOM 1016 N N . PRO A 1 127 ? -4.101 7.386 29.594 1.00 90.50 127 PRO A N 1
ATOM 1017 C CA . PRO A 1 127 ? -4.690 8.717 29.534 1.00 90.50 127 PRO A CA 1
ATOM 1018 C C . PRO A 1 127 ? -4.300 9.597 30.725 1.00 90.50 127 PRO A C 1
ATOM 1020 O O . PRO A 1 127 ? -4.433 9.187 31.880 1.00 90.50 127 PRO A O 1
ATOM 1023 N N . GLY A 1 128 ? -3.853 10.822 30.440 1.00 83.19 128 GLY A N 1
ATOM 1024 C CA . GLY A 1 128 ? -3.511 11.814 31.466 1.00 83.19 128 GLY A CA 1
ATOM 1025 C C . GLY A 1 128 ? -2.186 11.584 32.198 1.00 83.19 128 GLY A C 1
ATOM 1026 O O . GLY A 1 128 ? -1.927 12.267 33.189 1.00 83.19 128 GLY A O 1
ATOM 1027 N N . SER A 1 129 ? -1.353 10.662 31.722 1.00 83.25 129 SER A N 1
ATOM 1028 C CA . SER A 1 129 ? 0.000 10.466 32.225 1.00 83.25 129 SER A CA 1
ATOM 1029 C C . SER A 1 129 ? 0.999 10.858 31.130 1.00 83.25 129 SER A C 1
ATOM 1031 O O . SER A 1 129 ? 0.954 10.340 30.023 1.00 83.25 129 SER A O 1
ATOM 1033 N N . ASP A 1 130 ? 1.837 11.867 31.382 1.00 71.62 130 ASP A N 1
ATOM 1034 C CA . ASP A 1 130 ? 2.820 12.354 30.397 1.00 71.62 130 ASP A CA 1
ATOM 1035 C C . ASP A 1 130 ? 4.166 11.610 30.493 1.00 71.62 130 ASP A C 1
ATOM 1037 O O . ASP A 1 130 ? 4.905 11.564 29.510 1.00 71.62 130 ASP A O 1
ATOM 1041 N N . ASP A 1 131 ? 4.457 10.991 31.642 1.00 77.19 131 ASP A N 1
ATOM 1042 C CA . ASP A 1 131 ? 5.766 10.408 31.979 1.00 77.19 131 ASP A CA 1
ATOM 1043 C C . ASP A 1 131 ? 5.902 8.906 31.634 1.00 77.19 131 ASP A C 1
ATOM 1045 O O . ASP A 1 131 ? 6.959 8.313 31.844 1.00 77.19 131 ASP A O 1
ATOM 1049 N N . ASP A 1 132 ? 4.852 8.269 31.115 1.00 83.44 132 ASP A N 1
ATOM 1050 C CA . ASP A 1 132 ? 4.743 6.820 30.861 1.00 83.44 132 ASP A CA 1
ATOM 1051 C C . ASP A 1 132 ? 4.562 6.473 29.373 1.00 83.44 132 ASP A C 1
ATOM 1053 O O . ASP A 1 132 ? 4.128 5.370 29.039 1.00 83.44 132 ASP A O 1
ATOM 1057 N N . ALA A 1 133 ? 4.878 7.403 28.468 1.00 89.19 133 ALA A N 1
ATOM 1058 C CA . ALA A 1 133 ? 4.825 7.128 27.039 1.00 89.19 133 ALA A CA 1
ATOM 1059 C C . ALA A 1 133 ? 5.868 6.074 26.633 1.00 89.19 133 ALA A C 1
ATOM 1061 O O . ALA A 1 133 ? 7.068 6.254 26.848 1.00 89.19 133 ALA A O 1
ATOM 1062 N N . GLU A 1 134 ? 5.408 4.998 25.999 1.00 91.62 134 GLU A N 1
ATOM 1063 C CA . GLU A 1 134 ? 6.252 3.956 25.419 1.00 91.62 134 GLU A CA 1
ATOM 1064 C C . GLU A 1 134 ? 6.244 4.030 23.891 1.00 91.62 134 GLU A C 1
ATOM 1066 O O . GLU A 1 134 ? 5.217 4.319 23.273 1.00 91.62 134 GLU A O 1
ATOM 1071 N N . VAL A 1 135 ? 7.395 3.753 23.275 1.00 91.62 135 VAL A N 1
ATOM 1072 C CA . VAL A 1 135 ? 7.507 3.584 21.822 1.00 91.62 135 VAL A CA 1
ATOM 1073 C C . VAL A 1 135 ? 7.015 2.187 21.468 1.00 91.62 135 VAL A C 1
ATOM 1075 O O . VAL A 1 135 ? 7.590 1.201 21.925 1.00 91.62 135 VAL A O 1
ATOM 1078 N N . VAL A 1 136 ? 5.964 2.106 20.653 1.00 92.31 136 VAL A N 1
ATOM 1079 C CA . VAL A 1 136 ? 5.396 0.826 20.208 1.00 92.31 136 VAL A CA 1
ATOM 1080 C C . VAL A 1 136 ? 5.915 0.445 18.831 1.00 92.31 136 VAL A C 1
ATOM 1082 O O . VAL A 1 136 ? 6.267 -0.708 18.615 1.00 92.31 136 VAL A O 1
ATOM 1085 N N . LEU A 1 137 ? 5.977 1.404 17.908 1.00 89.38 137 LEU A N 1
ATOM 1086 C CA . LEU A 1 137 ? 6.439 1.189 16.540 1.00 89.38 137 LEU A CA 1
ATOM 1087 C C . LEU A 1 137 ? 7.427 2.288 16.171 1.00 89.38 137 LEU A C 1
ATOM 1089 O O . LEU A 1 137 ? 7.120 3.473 16.291 1.00 89.38 137 LEU A O 1
ATOM 1093 N N . ASP A 1 138 ? 8.603 1.877 15.721 1.00 86.88 138 ASP A N 1
ATOM 1094 C CA . ASP A 1 138 ? 9.663 2.752 15.237 1.00 86.88 138 ASP A CA 1
ATOM 1095 C C . ASP A 1 138 ? 9.984 2.350 13.795 1.00 86.88 138 ASP A C 1
ATOM 1097 O O . ASP A 1 138 ? 10.392 1.214 13.537 1.00 86.88 138 ASP A O 1
ATOM 1101 N N . GLU A 1 139 ? 9.750 3.261 12.850 1.00 81.19 139 GLU A N 1
ATOM 1102 C CA . GLU A 1 139 ? 9.973 3.014 11.427 1.00 81.19 139 GLU A CA 1
ATOM 1103 C C . GLU A 1 139 ? 11.456 2.815 11.077 1.00 81.19 139 GLU A C 1
ATOM 1105 O O . GLU A 1 139 ? 11.736 2.249 10.027 1.00 81.19 139 GLU A O 1
ATOM 1110 N N . ASP A 1 140 ? 12.414 3.192 11.928 1.00 76.56 140 ASP A N 1
ATOM 1111 C CA . ASP A 1 140 ? 13.823 2.829 11.716 1.00 76.56 140 ASP A CA 1
ATOM 1112 C C . ASP A 1 140 ? 14.113 1.381 12.137 1.00 76.56 140 ASP A C 1
ATOM 1114 O O . ASP A 1 140 ? 14.910 0.678 11.507 1.00 76.56 140 ASP A O 1
ATOM 1118 N N . ALA A 1 141 ? 13.448 0.902 13.191 1.00 72.19 141 ALA A N 1
ATOM 1119 C CA . ALA A 1 141 ? 13.667 -0.439 13.729 1.00 72.19 141 ALA A CA 1
ATOM 1120 C C . ALA A 1 141 ? 12.849 -1.518 12.998 1.00 72.19 141 ALA A C 1
ATOM 1122 O O . ALA A 1 141 ? 13.333 -2.635 12.810 1.00 72.19 141 ALA A O 1
ATOM 1123 N N . ALA A 1 142 ? 11.624 -1.202 12.572 1.00 66.31 142 ALA A N 1
ATOM 1124 C CA . ALA A 1 142 ? 10.699 -2.179 11.998 1.00 66.31 142 ALA A CA 1
ATOM 1125 C C . ALA A 1 142 ? 11.135 -2.734 10.621 1.00 66.31 142 ALA A C 1
ATOM 1127 O O . ALA A 1 142 ? 11.067 -3.944 10.435 1.00 66.31 142 ALA A O 1
ATOM 1128 N N . PRO A 1 143 ? 11.659 -1.944 9.661 1.00 58.28 143 PRO A N 1
ATOM 1129 C CA . PRO A 1 143 ? 12.184 -2.464 8.395 1.00 58.28 143 PRO A CA 1
ATOM 1130 C C . PRO A 1 143 ? 13.527 -3.195 8.538 1.00 58.28 143 PRO A C 1
ATOM 1132 O O . PRO A 1 143 ? 13.914 -3.943 7.640 1.00 58.28 143 PRO A O 1
ATOM 1135 N N . ALA A 1 144 ? 14.264 -2.989 9.638 1.00 49.19 144 ALA A N 1
ATOM 1136 C CA . ALA A 1 144 ? 15.551 -3.643 9.884 1.00 49.19 144 ALA A CA 1
ATOM 1137 C C . ALA A 1 144 ? 15.415 -5.134 10.258 1.00 49.19 144 ALA A C 1
ATOM 1139 O O . ALA A 1 144 ? 16.396 -5.874 10.167 1.00 49.19 144 ALA A O 1
ATOM 1140 N N . THR A 1 145 ? 14.217 -5.599 10.630 1.00 48.62 145 THR A N 1
ATOM 1141 C CA . THR A 1 145 ? 13.919 -7.025 10.864 1.00 48.62 145 THR A CA 1
ATOM 1142 C C . THR A 1 145 ? 13.556 -7.778 9.579 1.00 48.62 145 THR A C 1
ATOM 1144 O O . THR A 1 145 ? 13.574 -9.010 9.563 1.00 48.62 145 THR A O 1
ATOM 1147 N N . LEU A 1 146 ? 13.286 -7.066 8.480 1.00 49.53 146 LEU A N 1
ATOM 1148 C CA . LEU A 1 146 ? 12.901 -7.651 7.200 1.00 49.53 146 LEU A CA 1
ATOM 1149 C C . LEU A 1 146 ? 14.111 -7.727 6.257 1.00 49.53 146 LEU A C 1
ATOM 1151 O O . LEU A 1 146 ? 14.751 -6.735 5.898 1.00 49.53 146 LEU A O 1
ATOM 1155 N N . THR A 1 147 ? 14.455 -8.953 5.858 1.00 49.53 147 THR A N 1
ATOM 1156 C CA . THR A 1 147 ? 15.536 -9.207 4.899 1.00 49.53 147 THR A CA 1
ATOM 1157 C C . THR A 1 147 ? 15.032 -8.878 3.495 1.00 49.53 147 THR A C 1
ATOM 1159 O O . THR A 1 147 ? 14.236 -9.627 2.942 1.00 49.53 147 THR A O 1
ATOM 1162 N N . SER A 1 148 ? 15.488 -7.768 2.911 1.00 48.94 148 SER A N 1
ATOM 1163 C CA . SER A 1 148 ? 15.267 -7.496 1.484 1.00 48.94 148 SER A CA 1
ATOM 1164 C C . SER A 1 148 ? 16.083 -8.469 0.633 1.00 48.94 148 SER A C 1
ATOM 1166 O O . SER A 1 148 ? 17.261 -8.713 0.917 1.00 48.94 148 SER A O 1
ATOM 1168 N N . GLU A 1 149 ? 15.492 -8.969 -0.450 1.00 47.03 149 GLU A N 1
ATOM 1169 C CA . GLU A 1 149 ? 16.196 -9.770 -1.458 1.00 47.03 149 GLU A CA 1
ATOM 1170 C C . GLU A 1 149 ? 17.280 -8.973 -2.212 1.00 47.03 149 GLU A C 1
ATOM 1172 O O . GLU A 1 149 ? 18.208 -9.560 -2.769 1.00 47.03 149 GLU A O 1
ATOM 1177 N N . PHE A 1 150 ? 17.233 -7.635 -2.154 1.00 47.53 150 PHE A N 1
ATOM 1178 C CA . PHE A 1 150 ? 18.166 -6.734 -2.840 1.00 47.53 150 PHE A CA 1
ATOM 1179 C C . PHE A 1 150 ? 19.403 -6.328 -2.007 1.00 47.53 150 PHE A C 1
ATOM 1181 O O . PHE A 1 150 ? 20.206 -5.503 -2.444 1.00 47.53 150 PHE A O 1
ATOM 1188 N N . GLY A 1 151 ? 19.624 -6.936 -0.835 1.00 47.06 151 GLY A N 1
ATOM 1189 C CA . GLY A 1 151 ? 20.860 -6.780 -0.054 1.00 47.06 151 GLY A CA 1
ATOM 1190 C C . GLY A 1 151 ? 20.971 -5.498 0.794 1.00 47.06 151 GLY A C 1
ATOM 1191 O O . GLY A 1 151 ? 20.061 -4.672 0.870 1.00 47.06 151 GLY A O 1
ATOM 1192 N N . GLY A 1 152 ? 22.102 -5.372 1.505 1.00 41.91 152 GLY A N 1
ATOM 1193 C CA . GLY A 1 152 ? 22.384 -4.363 2.543 1.00 41.91 152 GLY A CA 1
ATOM 1194 C C . GLY A 1 152 ? 22.857 -2.993 2.042 1.00 41.91 152 GLY A C 1
ATOM 1195 O O . GLY A 1 152 ? 23.702 -2.373 2.683 1.00 41.91 152 GLY A O 1
ATOM 1196 N 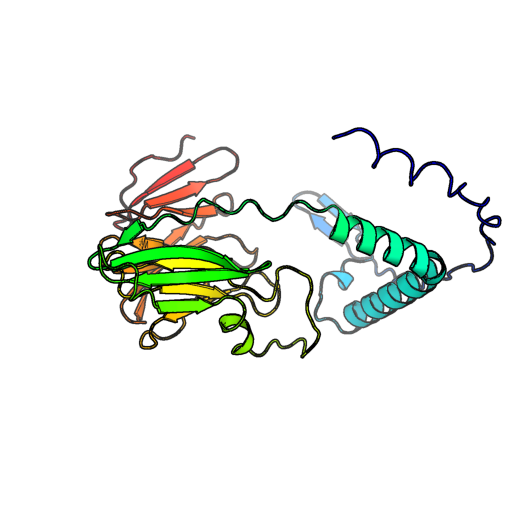N . GLY A 1 153 ? 22.368 -2.536 0.888 1.00 40.88 153 GLY A N 1
ATOM 1197 C CA . GLY A 1 153 ? 22.588 -1.158 0.449 1.00 40.88 153 GLY A CA 1
ATOM 1198 C C . GLY A 1 153 ? 21.778 -0.177 1.301 1.00 40.88 153 GLY A C 1
ATOM 1199 O O . GLY A 1 153 ? 20.612 -0.436 1.600 1.00 40.88 153 GLY A O 1
ATOM 1200 N N . GLU A 1 154 ? 22.385 0.948 1.681 1.00 41.66 154 GLU A N 1
ATOM 1201 C CA . GLU A 1 154 ? 21.685 2.053 2.338 1.00 41.66 154 GLU A CA 1
ATOM 1202 C C . GLU A 1 154 ? 20.732 2.691 1.317 1.00 41.66 154 GLU A C 1
ATOM 1204 O O . GLU A 1 154 ? 21.129 3.365 0.362 1.00 41.66 154 GLU A O 1
ATOM 1209 N N . TYR A 1 155 ? 19.457 2.355 1.450 1.00 46.09 155 TYR A N 1
ATOM 1210 C CA . TYR A 1 155 ? 18.420 2.683 0.492 1.00 46.09 155 TYR A CA 1
ATOM 1211 C C . TYR A 1 155 ? 17.872 4.096 0.750 1.00 46.09 155 TYR A C 1
ATOM 1213 O O . TYR A 1 155 ? 17.537 4.433 1.880 1.00 46.09 155 TYR A O 1
ATOM 1221 N N . ARG A 1 156 ? 17.779 4.923 -0.302 1.00 40.06 156 ARG A N 1
ATOM 1222 C CA . ARG A 1 156 ? 17.329 6.334 -0.239 1.00 40.06 156 ARG A CA 1
ATOM 1223 C C . ARG A 1 156 ? 15.987 6.604 -0.948 1.00 40.06 156 ARG A C 1
ATOM 1225 O O . ARG A 1 156 ? 15.669 7.756 -1.225 1.00 40.06 156 ARG A O 1
ATOM 1232 N N . GLY A 1 157 ? 15.238 5.561 -1.309 1.00 37.56 157 GLY A N 1
ATOM 1233 C CA . GLY A 1 157 ? 13.889 5.678 -1.885 1.00 37.56 157 GLY A CA 1
ATOM 1234 C C . GLY A 1 157 ? 12.804 5.241 -0.894 1.00 37.56 157 GLY A C 1
ATOM 1235 O O . GLY A 1 157 ? 13.080 5.091 0.288 1.00 37.56 157 GLY A O 1
ATOM 1236 N N . PHE A 1 158 ? 11.583 4.988 -1.361 1.00 43.16 158 PHE A N 1
ATOM 1237 C CA . PHE A 1 158 ? 10.384 4.747 -0.538 1.00 43.16 158 PHE A CA 1
ATOM 1238 C C . PHE A 1 158 ? 10.051 3.262 -0.227 1.00 43.16 158 PHE A C 1
ATOM 1240 O O . PHE A 1 158 ? 9.114 2.990 0.508 1.00 43.16 158 PHE A O 1
ATOM 1247 N N . VAL A 1 159 ? 10.828 2.305 -0.743 1.00 49.03 159 VAL A N 1
ATOM 1248 C CA . VAL A 1 159 ? 10.652 0.834 -0.663 1.00 49.03 159 VAL A CA 1
ATOM 1249 C C . VAL A 1 159 ? 11.201 0.139 0.604 1.00 49.03 159 VAL A C 1
ATOM 1251 O O . VAL A 1 159 ? 10.969 -1.040 0.802 1.00 49.03 159 VAL A O 1
ATOM 1254 N N . ARG A 1 160 ? 11.928 0.806 1.508 1.00 53.66 160 ARG A N 1
ATOM 1255 C CA . ARG A 1 160 ? 12.151 0.271 2.871 1.00 53.66 160 ARG A CA 1
ATOM 1256 C C . ARG A 1 160 ? 11.415 1.174 3.839 1.00 53.66 160 ARG A C 1
ATOM 1258 O O . ARG A 1 160 ? 11.931 2.230 4.222 1.00 53.66 160 ARG A O 1
ATOM 1265 N N . GLY A 1 161 ? 10.200 0.788 4.191 1.00 65.12 161 GLY A N 1
ATOM 1266 C CA . GLY A 1 161 ? 9.405 1.588 5.102 1.00 65.12 161 GLY A CA 1
ATOM 1267 C C . GLY A 1 161 ? 8.030 1.019 5.364 1.00 65.12 161 GLY A C 1
ATOM 1268 O O . GLY A 1 161 ? 7.536 0.137 4.666 1.00 65.12 161 GLY A O 1
ATOM 1269 N N . ILE A 1 162 ? 7.426 1.575 6.401 1.00 81.06 162 ILE A N 1
ATOM 1270 C CA . ILE A 1 162 ? 6.036 1.332 6.744 1.00 81.06 162 ILE A CA 1
ATOM 1271 C C . ILE A 1 162 ? 5.188 2.174 5.792 1.00 81.06 162 ILE A C 1
ATOM 1273 O O . ILE A 1 162 ? 5.295 3.402 5.790 1.00 81.06 162 ILE A O 1
ATOM 1277 N N . SER A 1 163 ? 4.349 1.550 4.973 1.00 84.94 163 SER A N 1
ATOM 1278 C CA . SER A 1 163 ? 3.471 2.300 4.066 1.00 84.94 163 SER A CA 1
ATOM 1279 C C . SER A 1 163 ? 2.217 2.794 4.766 1.00 84.94 163 SER A C 1
ATOM 1281 O O . SER A 1 163 ? 1.825 3.945 4.570 1.00 84.94 163 SER A O 1
ATOM 1283 N N . ASP A 1 164 ? 1.650 1.981 5.651 1.00 89.38 164 ASP A N 1
ATOM 1284 C CA . ASP A 1 164 ? 0.553 2.381 6.517 1.00 89.38 164 ASP A CA 1
ATOM 1285 C C . ASP A 1 164 ? 0.704 1.792 7.922 1.00 89.38 164 ASP A C 1
ATOM 1287 O O . ASP A 1 164 ? 1.259 0.709 8.096 1.00 89.38 164 ASP A O 1
ATOM 1291 N N . ALA A 1 165 ? 0.192 2.503 8.926 1.00 91.50 165 ALA A N 1
ATOM 1292 C CA . ALA A 1 165 ? 0.079 2.026 10.299 1.00 91.50 165 ALA A CA 1
ATOM 1293 C C . ALA A 1 165 ? -1.272 2.452 10.884 1.00 91.50 165 ALA A C 1
ATOM 1295 O O . ALA A 1 165 ? -1.687 3.611 10.780 1.00 91.50 165 ALA A O 1
ATOM 1296 N N . LYS A 1 166 ? -1.974 1.506 11.508 1.00 94.25 166 LYS A N 1
ATOM 1297 C CA . LYS A 1 166 ? -3.329 1.688 12.029 1.00 94.25 166 LYS A CA 1
ATOM 1298 C C . LYS A 1 166 ? -3.450 1.099 13.425 1.00 94.25 166 LYS A C 1
ATOM 1300 O O . LYS A 1 166 ? -3.202 -0.086 13.637 1.00 94.25 166 LYS A O 1
ATOM 1305 N N . ILE A 1 167 ? -3.874 1.934 14.366 1.00 95.31 167 ILE A N 1
ATOM 1306 C CA . ILE A 1 167 ? -4.114 1.562 15.763 1.00 95.31 167 ILE A CA 1
ATOM 1307 C C . ILE A 1 167 ? -5.503 0.927 15.877 1.00 95.31 167 ILE A C 1
ATOM 1309 O O . ILE A 1 167 ? -6.460 1.430 15.280 1.00 95.31 167 ILE A O 1
ATOM 1313 N N . SER A 1 168 ? -5.610 -0.178 16.614 1.00 95.56 168 SER A N 1
ATOM 1314 C CA . SER A 1 168 ? -6.879 -0.866 16.857 1.00 95.56 168 SER A CA 1
ATOM 1315 C C . SER A 1 168 ? -7.835 -0.003 17.695 1.00 95.56 168 SER A C 1
ATOM 1317 O O . SER A 1 168 ? -7.388 0.849 18.467 1.00 95.56 168 SER A O 1
ATOM 1319 N N . PRO A 1 169 ? -9.163 -0.203 17.601 1.00 95.62 169 PRO A N 1
ATOM 1320 C CA . PRO A 1 169 ? -10.131 0.625 18.323 1.00 95.62 169 PRO A CA 1
ATOM 1321 C C . PRO A 1 169 ? -9.983 0.585 19.849 1.00 95.62 169 PRO A C 1
ATOM 1323 O O . PRO A 1 169 ? -10.299 1.567 20.518 1.00 95.62 169 PRO A O 1
ATOM 1326 N N . ASP A 1 170 ? -9.501 -0.532 20.401 1.00 94.94 170 ASP A N 1
ATOM 1327 C CA . ASP A 1 170 ? -9.203 -0.693 21.830 1.00 94.94 170 ASP A CA 1
ATOM 1328 C C . ASP A 1 170 ? -7.866 -0.052 22.257 1.00 94.94 170 ASP A C 1
ATOM 1330 O O . ASP A 1 170 ? -7.606 0.095 23.454 1.00 94.94 170 ASP A O 1
ATOM 1334 N N . GLY A 1 171 ? -7.047 0.368 21.288 1.00 95.06 171 GLY A N 1
ATOM 1335 C CA . GLY A 1 171 ? -5.724 0.948 21.488 1.00 95.06 171 GLY A CA 1
ATOM 1336 C C . GLY A 1 171 ? -4.647 -0.053 21.904 1.00 95.06 171 GLY A C 1
ATOM 1337 O O . GLY A 1 171 ? -3.542 0.369 22.244 1.00 95.06 171 GLY A O 1
ATOM 1338 N N . GLU A 1 172 ? -4.938 -1.355 21.909 1.00 93.94 172 GLU A N 1
ATOM 1339 C CA . GLU A 1 172 ? -4.008 -2.388 22.378 1.00 93.94 172 GLU A CA 1
ATOM 1340 C C . GLU A 1 172 ? -3.013 -2.826 21.301 1.00 93.94 172 GLU A C 1
ATOM 1342 O O . GLU A 1 172 ? -1.916 -3.282 21.636 1.00 93.94 172 GLU A O 1
ATOM 1347 N N . ARG A 1 173 ? -3.378 -2.693 20.020 1.00 93.12 173 ARG A N 1
ATOM 1348 C CA . ARG A 1 173 ? -2.594 -3.179 18.882 1.00 93.12 173 ARG A CA 1
ATOM 1349 C C . ARG A 1 173 ? -2.350 -2.088 17.844 1.00 93.12 173 ARG A C 1
ATOM 1351 O O . ARG A 1 173 ? -3.147 -1.168 17.670 1.00 93.12 173 ARG A O 1
ATOM 1358 N N . VAL A 1 174 ? -1.272 -2.244 17.089 1.00 94.12 174 VAL A N 1
ATOM 1359 C CA . VAL A 1 174 ? -1.045 -1.541 15.824 1.00 94.12 174 VAL A CA 1
ATOM 1360 C C . VAL A 1 174 ? -0.808 -2.573 14.727 1.00 94.12 174 VAL A C 1
ATOM 1362 O O . VAL A 1 174 ? -0.034 -3.510 14.908 1.00 94.12 174 VAL A O 1
ATOM 1365 N N . ALA A 1 175 ? -1.508 -2.417 13.607 1.00 94.62 175 ALA A N 1
ATOM 1366 C CA . ALA A 1 175 ? -1.242 -3.136 12.368 1.00 94.62 175 ALA A CA 1
ATOM 1367 C C . ALA A 1 175 ? -0.456 -2.212 11.439 1.00 94.62 175 ALA A C 1
ATOM 1369 O O . ALA A 1 175 ? -0.798 -1.031 11.338 1.00 94.62 175 ALA A O 1
ATOM 1370 N N . TYR A 1 176 ? 0.576 -2.718 10.775 1.00 92.94 176 TYR A N 1
ATOM 1371 C CA . TYR A 1 176 ? 1.382 -1.918 9.857 1.00 92.94 176 TYR A CA 1
ATOM 1372 C C . TYR A 1 176 ? 1.797 -2.720 8.630 1.00 92.94 176 TYR A C 1
ATOM 1374 O O . TYR A 1 176 ? 2.022 -3.924 8.720 1.00 92.94 176 TYR A O 1
ATOM 1382 N N . THR A 1 177 ? 1.882 -2.060 7.480 1.00 91.50 177 THR A N 1
ATOM 1383 C CA . THR A 1 177 ? 2.216 -2.691 6.201 1.00 91.50 177 THR A CA 1
ATOM 1384 C C . THR A 1 177 ? 3.630 -2.346 5.771 1.00 91.50 177 THR A C 1
ATOM 1386 O O . THR A 1 177 ? 4.063 -1.196 5.874 1.00 91.50 177 THR A O 1
ATOM 1389 N N . VAL A 1 178 ? 4.352 -3.346 5.269 1.00 86.75 178 VAL A N 1
ATOM 1390 C CA . VAL A 1 178 ? 5.720 -3.188 4.771 1.00 86.75 178 VAL A CA 1
ATOM 1391 C C . VAL A 1 178 ? 5.848 -3.785 3.379 1.00 86.75 178 VAL A C 1
ATOM 1393 O O . VAL A 1 178 ? 5.476 -4.936 3.163 1.00 86.75 178 VAL A O 1
ATOM 1396 N N . ASP A 1 179 ? 6.407 -3.001 2.462 1.00 83.00 179 ASP A N 1
ATOM 1397 C CA . ASP A 1 179 ? 6.948 -3.474 1.189 1.00 83.00 179 ASP A CA 1
ATOM 1398 C C . ASP A 1 179 ? 8.461 -3.631 1.364 1.00 83.00 179 ASP A C 1
ATOM 1400 O O . ASP A 1 179 ? 9.122 -2.737 1.887 1.00 83.00 179 ASP A O 1
ATOM 1404 N N . ALA A 1 180 ? 9.000 -4.796 1.006 1.00 73.69 180 ALA A N 1
ATOM 1405 C CA . ALA A 1 180 ? 10.425 -5.108 1.133 1.00 73.69 180 ALA A CA 1
ATOM 1406 C C . ALA A 1 180 ? 11.160 -5.163 -0.220 1.00 73.69 180 ALA A C 1
ATOM 1408 O O . ALA A 1 180 ? 12.401 -5.207 -0.243 1.00 73.69 180 ALA A O 1
ATOM 1409 N N . ALA A 1 181 ? 10.409 -5.195 -1.324 1.00 75.12 181 ALA A N 1
ATOM 1410 C CA . ALA A 1 181 ? 10.900 -5.463 -2.676 1.00 75.12 181 ALA A CA 1
ATOM 1411 C C . ALA A 1 181 ? 10.669 -4.288 -3.639 1.00 75.12 181 ALA A C 1
ATOM 1413 O O . ALA A 1 181 ? 11.424 -4.114 -4.595 1.00 75.12 181 ALA A O 1
ATOM 1414 N N . GLY A 1 182 ? 9.684 -3.440 -3.360 1.00 76.94 182 GLY A N 1
ATOM 1415 C CA . GLY A 1 182 ? 9.325 -2.272 -4.160 1.00 76.94 182 GLY A CA 1
ATOM 1416 C C . GLY A 1 182 ? 8.321 -2.586 -5.243 1.00 76.94 182 GLY A C 1
ATOM 1417 O O . GLY A 1 182 ? 8.209 -1.817 -6.196 1.00 76.94 182 GLY A O 1
ATOM 1418 N N . ASP A 1 183 ? 7.661 -3.737 -5.137 1.00 79.81 183 ASP A N 1
ATOM 1419 C CA . ASP A 1 183 ? 6.687 -4.233 -6.099 1.00 79.81 183 ASP A CA 1
ATOM 1420 C C . ASP A 1 183 ? 5.242 -3.929 -5.679 1.00 79.81 183 ASP A C 1
ATOM 1422 O O . ASP A 1 183 ? 4.311 -4.452 -6.293 1.00 79.81 183 ASP A O 1
ATOM 1426 N N . GLU A 1 184 ? 5.063 -3.076 -4.659 1.00 84.94 184 GLU A N 1
ATOM 1427 C CA . GLU A 1 184 ? 3.765 -2.681 -4.102 1.00 84.94 184 GLU A CA 1
ATOM 1428 C C . GLU A 1 184 ? 2.946 -3.888 -3.604 1.00 84.94 184 GLU A C 1
ATOM 1430 O O . GLU A 1 184 ? 1.711 -3.865 -3.594 1.00 84.94 184 GLU A O 1
ATOM 1435 N N . LYS A 1 185 ? 3.631 -4.956 -3.169 1.00 85.00 185 LYS A N 1
ATOM 1436 C CA . LYS A 1 185 ? 3.033 -6.060 -2.414 1.00 85.00 185 LYS A CA 1
ATOM 1437 C C . LYS A 1 185 ? 3.513 -6.023 -0.980 1.00 85.00 185 LYS A C 1
ATOM 1439 O O . LYS A 1 185 ? 4.704 -6.116 -0.688 1.00 85.00 185 LYS A O 1
ATOM 1444 N N . TYR A 1 186 ? 2.555 -5.929 -0.072 1.00 89.88 186 TYR A N 1
ATOM 1445 C CA . TYR A 1 186 ? 2.840 -5.656 1.320 1.00 89.88 186 TYR A CA 1
ATOM 1446 C C . TYR A 1 186 ? 2.621 -6.893 2.188 1.00 89.88 186 TYR A C 1
ATOM 1448 O O . TYR A 1 186 ? 1.785 -7.761 1.909 1.00 89.88 186 TYR A O 1
ATOM 1456 N N . VAL A 1 187 ? 3.368 -6.943 3.286 1.00 90.81 187 VAL A N 1
ATOM 1457 C CA . VAL A 1 187 ? 3.074 -7.796 4.437 1.00 90.81 187 VAL A CA 1
ATOM 1458 C C . VAL A 1 187 ? 2.504 -6.909 5.537 1.00 90.81 187 VAL A C 1
ATOM 1460 O O . VAL A 1 187 ? 3.114 -5.903 5.894 1.00 90.81 187 VAL A O 1
ATOM 1463 N N . CYS A 1 188 ? 1.333 -7.268 6.061 1.00 92.56 188 CYS A N 1
ATOM 1464 C CA . CYS A 1 188 ? 0.757 -6.651 7.247 1.00 92.56 188 CYS A CA 1
ATOM 1465 C C . CYS A 1 188 ? 1.229 -7.394 8.499 1.00 92.56 188 CYS A C 1
ATOM 1467 O O . CYS A 1 188 ? 0.926 -8.573 8.686 1.00 92.56 188 CYS A O 1
ATOM 1469 N N . GLU A 1 189 ? 1.925 -6.673 9.363 1.00 91.75 189 GLU A N 1
ATOM 1470 C CA . GLU A 1 189 ? 2.466 -7.122 10.641 1.00 91.75 189 GLU A CA 1
ATOM 1471 C C . GLU A 1 189 ? 1.681 -6.495 11.804 1.00 91.75 189 GLU A C 1
ATOM 1473 O O . GLU A 1 189 ? 0.961 -5.505 11.630 1.00 91.75 189 GLU A O 1
ATOM 1478 N N . PHE A 1 190 ? 1.820 -7.062 13.005 1.00 92.31 190 PHE A N 1
ATOM 1479 C CA . PHE A 1 190 ? 1.079 -6.636 14.196 1.00 92.31 190 PHE A CA 1
ATOM 1480 C C . PHE A 1 190 ? 2.000 -6.449 15.401 1.00 92.31 190 PHE A C 1
ATOM 1482 O O . PHE A 1 190 ? 2.883 -7.269 15.650 1.00 92.31 190 PHE A O 1
ATOM 1489 N N . LEU A 1 191 ? 1.749 -5.400 16.187 1.00 91.50 191 LEU A N 1
ATOM 1490 C CA . LEU A 1 191 ? 2.377 -5.188 17.492 1.00 91.50 191 LEU A CA 1
ATOM 1491 C C . LEU A 1 191 ? 1.318 -4.976 18.589 1.00 91.50 191 LEU A C 1
ATOM 1493 O O . LEU A 1 191 ? 0.318 -4.307 18.322 1.00 91.50 191 LEU A O 1
ATOM 1497 N N . PRO A 1 192 ? 1.536 -5.492 19.818 1.00 89.56 192 PRO A N 1
ATOM 1498 C CA . PRO A 1 192 ? 2.584 -6.462 20.143 1.00 89.56 192 PRO A CA 1
ATOM 1499 C C . PRO A 1 192 ? 2.383 -7.776 19.368 1.00 89.56 192 PRO A C 1
ATOM 1501 O O . PRO A 1 192 ? 1.303 -8.037 18.834 1.00 89.56 192 PRO A O 1
ATOM 1504 N N . GLU A 1 193 ? 3.436 -8.586 19.289 1.00 85.25 193 GLU A N 1
ATOM 1505 C CA . GLU A 1 193 ? 3.390 -9.871 18.589 1.00 85.25 193 GLU A CA 1
ATOM 1506 C C . GLU A 1 193 ? 2.282 -10.784 19.149 1.00 85.25 193 GLU A C 1
ATOM 1508 O O . GLU A 1 193 ? 1.978 -10.773 20.345 1.00 85.25 193 GLU A O 1
ATOM 1513 N N . GLY A 1 194 ? 1.684 -11.606 18.283 1.00 85.69 194 GLY A N 1
ATOM 1514 C CA . GLY A 1 194 ? 0.655 -12.578 18.678 1.00 85.69 194 GLY A CA 1
ATOM 1515 C C . GLY A 1 194 ? -0.372 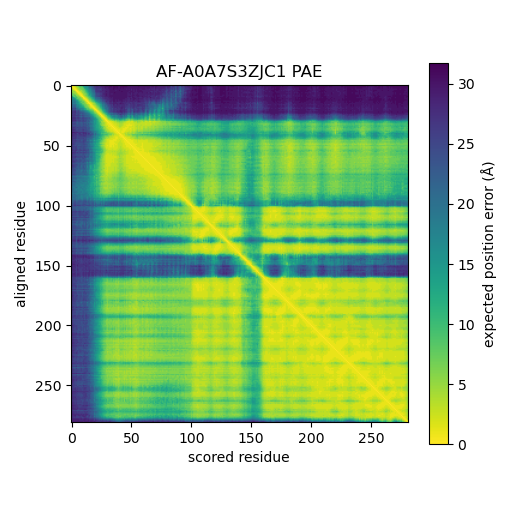-12.886 17.592 1.00 85.69 194 GLY A C 1
ATOM 1516 O O . GLY A 1 194 ? -1.004 -13.940 17.629 1.00 85.69 194 GLY A O 1
ATOM 1517 N N . VAL A 1 195 ? -0.504 -12.003 16.601 1.00 89.25 195 VAL A N 1
ATOM 1518 C CA . VAL A 1 195 ? -1.256 -12.260 15.369 1.00 89.25 195 VAL A CA 1
ATOM 1519 C C . VAL A 1 195 ? -0.258 -12.604 14.261 1.00 89.25 195 VAL A C 1
ATOM 1521 O O . VAL A 1 195 ? 0.698 -11.851 14.077 1.00 89.25 195 VAL A O 1
ATOM 1524 N N . PRO A 1 196 ? -0.437 -13.722 13.537 1.00 91.31 196 PRO A N 1
ATOM 1525 C CA . PRO A 1 196 ? 0.382 -14.038 12.374 1.00 91.31 196 PRO A CA 1
ATOM 1526 C C . PRO A 1 196 ? 0.355 -12.918 11.319 1.00 91.31 196 PRO A C 1
ATOM 1528 O O . PRO A 1 196 ? -0.708 -12.329 11.100 1.00 91.31 196 PRO A O 1
ATOM 1531 N N . PRO A 1 197 ? 1.477 -12.658 10.626 1.00 90.94 197 PRO A N 1
ATOM 1532 C CA . PRO A 1 197 ? 1.502 -11.699 9.533 1.00 90.94 197 PRO A CA 1
ATOM 1533 C C . PRO A 1 197 ? 0.606 -12.134 8.377 1.00 90.94 197 PRO A C 1
ATOM 1535 O O . PRO A 1 197 ? 0.515 -13.324 8.058 1.00 90.94 197 PRO A O 1
ATOM 1538 N N . VAL A 1 198 ? 0.009 -11.155 7.703 1.00 92.88 198 VAL A N 1
ATOM 1539 C CA . VAL A 1 198 ? -0.841 -11.373 6.527 1.00 92.88 198 VAL A CA 1
ATOM 1540 C C . VAL A 1 198 ? -0.112 -10.884 5.287 1.00 92.88 198 VAL A C 1
ATOM 1542 O O . VAL A 1 198 ? 0.315 -9.736 5.216 1.00 92.88 198 VAL A O 1
ATOM 1545 N N . ARG A 1 199 ? 0.054 -11.773 4.308 1.00 92.62 199 ARG A N 1
ATOM 1546 C CA . ARG A 1 199 ? 0.822 -11.510 3.085 1.00 92.62 199 ARG A CA 1
ATOM 1547 C C . ARG A 1 199 ? -0.075 -11.162 1.906 1.00 92.62 199 ARG A C 1
ATOM 1549 O O . ARG A 1 199 ? -1.278 -11.448 1.916 1.00 92.62 199 ARG A O 1
ATOM 1556 N N . ASP A 1 200 ? 0.568 -10.615 0.878 1.00 92.31 200 ASP A N 1
ATOM 1557 C CA . ASP A 1 200 ? -0.032 -10.279 -0.411 1.00 92.31 200 ASP A CA 1
ATOM 1558 C C . ASP A 1 200 ? -1.196 -9.297 -0.259 1.00 92.31 200 ASP A C 1
ATOM 1560 O O . ASP A 1 200 ? -2.243 -9.460 -0.888 1.00 92.31 200 ASP A O 1
ATOM 1564 N N . VAL A 1 201 ? -1.029 -8.308 0.623 1.00 94.06 201 VAL A N 1
ATOM 1565 C CA . VAL A 1 201 ? -2.008 -7.238 0.840 1.00 94.06 201 VAL A CA 1
ATOM 1566 C C . VAL A 1 201 ? -1.570 -5.949 0.149 1.00 94.06 201 VAL A C 1
ATOM 1568 O O . VAL A 1 201 ? -0.399 -5.769 -0.180 1.00 94.06 201 VAL A O 1
ATOM 1571 N N . ASP A 1 202 ? -2.527 -5.058 -0.080 1.00 93.94 202 ASP A N 1
ATOM 1572 C CA . ASP A 1 202 ? -2.292 -3.663 -0.456 1.00 93.94 202 ASP A CA 1
ATOM 1573 C C . ASP A 1 202 ? -1.674 -2.872 0.717 1.00 93.94 202 ASP A C 1
ATOM 1575 O O . ASP A 1 202 ? -1.701 -3.310 1.870 1.00 93.94 202 ASP A O 1
ATOM 1579 N N . ALA A 1 203 ? -1.164 -1.675 0.435 1.00 91.06 203 ALA A N 1
ATOM 1580 C CA . ALA A 1 203 ? -0.550 -0.787 1.417 1.00 91.06 203 ALA A CA 1
ATOM 1581 C C . ALA A 1 203 ? -1.520 -0.405 2.541 1.00 91.06 203 ALA A C 1
ATOM 1583 O O . ALA A 1 203 ? -1.113 -0.267 3.693 1.00 91.06 203 ALA A O 1
ATOM 1584 N N . CYS A 1 204 ? -2.794 -0.206 2.208 1.00 91.44 204 CYS A N 1
ATOM 1585 C CA . CYS A 1 204 ? -3.791 0.330 3.124 1.00 91.44 204 CYS A CA 1
ATOM 1586 C C . CYS A 1 204 ? -4.554 -0.782 3.852 1.00 91.44 204 CYS A C 1
ATOM 1588 O O . CYS A 1 204 ? -5.114 -1.687 3.229 1.00 91.44 204 CYS A O 1
ATOM 1590 N N . VAL A 1 205 ? -4.678 -0.638 5.171 1.00 94.88 205 VAL A N 1
ATOM 1591 C CA . VAL A 1 205 ? -5.520 -1.492 6.021 1.00 94.88 205 VAL A CA 1
ATOM 1592 C C . VAL A 1 205 ? -6.472 -0.642 6.862 1.00 94.88 205 VAL A C 1
ATOM 1594 O O . VAL A 1 205 ? -6.271 0.560 7.046 1.00 94.88 205 VAL A O 1
ATOM 1597 N N . ALA A 1 206 ? -7.541 -1.245 7.374 1.00 96.38 206 ALA A N 1
ATOM 1598 C CA . ALA A 1 206 ? -8.515 -0.550 8.209 1.00 96.38 206 ALA A CA 1
ATOM 1599 C C . ALA A 1 206 ? -9.025 -1.455 9.327 1.00 96.38 206 ALA A C 1
ATOM 1601 O O . ALA A 1 206 ? -9.480 -2.563 9.069 1.00 96.38 206 ALA A O 1
ATOM 1602 N N . TRP A 1 207 ? -9.010 -0.971 10.567 1.00 96.69 207 TRP A N 1
ATOM 1603 C CA . TRP A 1 207 ? -9.737 -1.636 11.644 1.00 96.69 207 TRP A CA 1
ATOM 1604 C C . TRP A 1 207 ? -11.233 -1.324 11.552 1.00 96.69 207 TRP A C 1
ATOM 1606 O O . TRP A 1 207 ? -11.622 -0.175 11.313 1.00 96.69 207 TRP A O 1
ATOM 1616 N N . GLY A 1 208 ? -12.066 -2.339 11.770 1.00 96.00 208 GLY A N 1
ATOM 1617 C CA . GLY A 1 208 ? -13.482 -2.163 12.074 1.00 96.00 208 GLY A CA 1
ATOM 1618 C C . GLY A 1 208 ? -13.714 -1.896 13.554 1.00 96.00 208 GLY A C 1
ATOM 1619 O O . GLY A 1 208 ? -12.871 -2.217 14.388 1.00 96.00 208 GLY A O 1
ATOM 1620 N N . GLY A 1 209 ? -14.871 -1.324 13.896 1.00 93.50 209 GLY A N 1
ATOM 1621 C CA . GLY A 1 209 ? -15.262 -1.092 15.291 1.00 93.50 209 GLY A CA 1
ATOM 1622 C C . GLY A 1 209 ? -15.412 -2.371 16.120 1.00 93.50 209 GLY A C 1
ATOM 1623 O O . GLY A 1 209 ? -15.387 -2.310 17.346 1.00 93.50 209 GLY A O 1
ATOM 1624 N N . ASP A 1 210 ? -15.526 -3.526 15.462 1.00 92.56 210 ASP A N 1
ATOM 1625 C CA . ASP A 1 210 ? -15.529 -4.855 16.075 1.00 92.56 210 ASP A CA 1
ATOM 162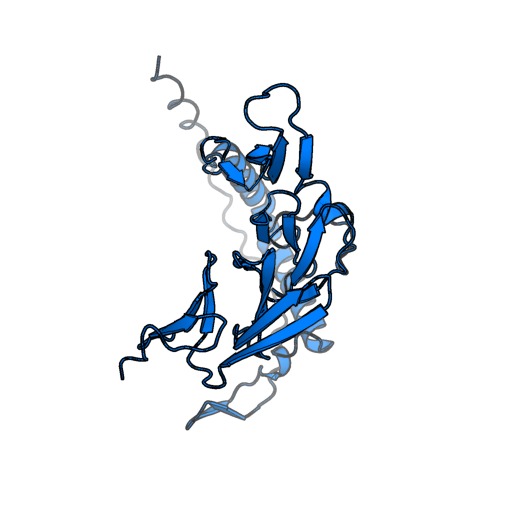6 C C . ASP A 1 210 ? -14.132 -5.349 16.490 1.00 92.56 210 ASP A C 1
ATOM 1628 O O . ASP A 1 210 ? -14.030 -6.389 17.138 1.00 92.56 210 ASP A O 1
ATOM 1632 N N . GLY A 1 211 ? -13.076 -4.598 16.159 1.00 94.25 211 GLY A N 1
ATOM 1633 C CA . GLY A 1 211 ? -11.693 -4.951 16.468 1.00 94.25 211 GLY A CA 1
ATOM 1634 C C . GLY A 1 211 ? -11.052 -5.889 15.448 1.00 94.25 211 GLY A C 1
ATOM 1635 O O . GLY A 1 211 ? -9.927 -6.321 15.676 1.00 94.25 211 GLY A O 1
ATOM 1636 N N . ASP A 1 212 ? -11.716 -6.175 14.326 1.00 96.00 212 ASP A N 1
ATOM 1637 C CA . ASP A 1 212 ? -11.140 -6.973 13.245 1.00 96.00 212 ASP A CA 1
ATOM 1638 C C . ASP A 1 212 ? -10.465 -6.070 12.203 1.00 96.00 212 ASP A C 1
ATOM 1640 O O . ASP A 1 212 ? -10.890 -4.934 11.965 1.00 96.00 212 ASP A O 1
ATOM 1644 N N . LEU A 1 213 ? -9.403 -6.570 11.567 1.00 97.19 213 LEU A N 1
ATOM 1645 C CA . LEU A 1 213 ? -8.678 -5.828 10.534 1.00 97.19 213 LEU A CA 1
ATOM 1646 C C . LEU A 1 213 ? -9.221 -6.185 9.147 1.00 97.19 213 LEU A C 1
ATOM 1648 O O . LEU A 1 213 ? -9.484 -7.346 8.849 1.00 97.19 213 LEU A O 1
ATOM 1652 N N . TYR A 1 214 ? -9.345 -5.190 8.280 1.00 97.62 214 TYR A N 1
ATOM 1653 C CA . TYR A 1 214 ? -9.719 -5.334 6.882 1.00 97.62 214 TYR A CA 1
ATOM 1654 C C . TYR A 1 214 ? -8.529 -4.938 6.012 1.00 97.62 214 TYR A C 1
ATOM 1656 O O . TYR A 1 214 ? -8.000 -3.831 6.138 1.00 97.62 214 TYR A O 1
ATOM 1664 N N . ALA A 1 215 ? -8.122 -5.844 5.132 1.00 96.88 215 ALA A N 1
ATOM 1665 C CA . ALA A 1 215 ? -7.032 -5.653 4.186 1.00 96.88 215 ALA A CA 1
ATOM 1666 C C . ALA A 1 215 ? -7.526 -5.879 2.756 1.00 96.88 215 ALA A C 1
ATOM 1668 O O . ALA A 1 215 ? -8.471 -6.637 2.517 1.00 96.88 215 ALA A O 1
ATOM 1669 N N . LEU A 1 216 ? -6.885 -5.213 1.802 1.00 97.25 216 LEU A N 1
ATOM 1670 C CA . LEU A 1 216 ? -7.185 -5.368 0.385 1.00 97.25 216 LEU A CA 1
ATOM 1671 C C . LEU A 1 216 ? -6.194 -6.328 -0.268 1.00 97.25 216 LEU A C 1
ATOM 1673 O O . LEU A 1 216 ? -5.028 -6.353 0.111 1.00 97.25 216 LEU A O 1
ATOM 1677 N N . ARG A 1 217 ? -6.644 -7.081 -1.276 1.00 96.94 217 ARG A N 1
ATOM 1678 C CA . ARG A 1 217 ? -5.760 -7.817 -2.192 1.00 96.94 217 ARG A CA 1
ATOM 1679 C C . ARG A 1 217 ? -5.925 -7.342 -3.626 1.00 96.94 217 ARG A C 1
ATOM 1681 O O . ARG A 1 217 ? -7.037 -7.039 -4.089 1.00 96.94 217 ARG A O 1
ATOM 1688 N N . THR A 1 218 ? -4.807 -7.297 -4.337 1.00 96.31 218 THR A N 1
ATOM 1689 C CA . THR A 1 218 ? -4.747 -6.845 -5.723 1.00 96.31 218 THR A CA 1
ATOM 1690 C C . THR A 1 218 ? -4.901 -8.006 -6.703 1.00 96.31 218 THR A C 1
ATOM 1692 O O . THR A 1 218 ? -4.586 -9.155 -6.398 1.00 96.31 218 THR A O 1
ATOM 1695 N N . ASP A 1 219 ? -5.451 -7.726 -7.884 1.00 94.81 219 ASP A N 1
ATOM 1696 C CA . ASP A 1 219 ? -5.401 -8.670 -9.002 1.00 94.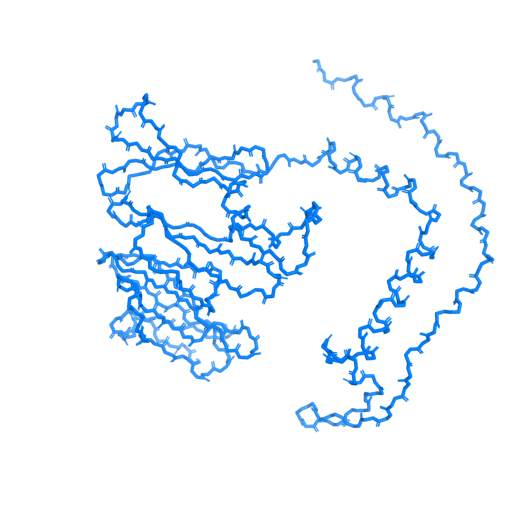81 219 ASP A CA 1
ATOM 1697 C C . ASP A 1 219 ? -4.039 -8.615 -9.722 1.00 94.81 219 ASP A C 1
ATOM 1699 O O . ASP A 1 219 ? -3.142 -7.856 -9.354 1.00 94.81 219 ASP A O 1
ATOM 1703 N N . ALA A 1 220 ? -3.884 -9.394 -10.797 1.00 91.75 220 ALA A N 1
ATOM 1704 C CA . ALA A 1 220 ? -2.646 -9.458 -11.578 1.00 91.75 220 ALA A CA 1
ATOM 1705 C C . ALA A 1 220 ? -2.201 -8.113 -12.197 1.00 91.75 220 ALA A C 1
ATOM 1707 O O . ALA A 1 220 ? -1.094 -8.023 -12.723 1.00 91.75 220 ALA A O 1
ATOM 1708 N N . THR A 1 221 ? -3.050 -7.080 -12.174 1.00 90.88 221 THR A N 1
ATOM 1709 C CA . THR A 1 221 ? -2.738 -5.729 -12.662 1.00 90.88 221 THR A CA 1
ATOM 1710 C C . THR A 1 221 ? -2.399 -4.744 -11.539 1.00 90.88 221 THR A C 1
ATOM 1712 O O . THR A 1 221 ? -2.235 -3.555 -11.810 1.00 90.88 221 THR A O 1
ATOM 1715 N N . GLY A 1 222 ? -2.325 -5.208 -10.285 1.00 91.44 222 GLY A N 1
ATOM 1716 C CA . GLY A 1 222 ? -2.128 -4.350 -9.113 1.00 91.44 222 GLY A CA 1
ATOM 1717 C C . GLY A 1 222 ? -3.397 -3.598 -8.695 1.00 91.44 222 GLY A C 1
ATOM 1718 O O . GLY A 1 222 ? -3.329 -2.629 -7.946 1.00 91.44 222 GLY A O 1
ATOM 1719 N N . ARG A 1 223 ? -4.580 -3.989 -9.190 1.00 95.25 223 ARG A N 1
ATOM 1720 C CA . ARG A 1 223 ? -5.854 -3.334 -8.858 1.00 95.25 223 ARG A CA 1
ATOM 1721 C C . ARG A 1 223 ? -6.439 -3.939 -7.574 1.00 95.25 223 ARG A C 1
ATOM 1723 O O . ARG A 1 223 ? -6.749 -5.130 -7.593 1.00 95.25 223 ARG A O 1
ATOM 1730 N N . PRO A 1 224 ? -6.675 -3.161 -6.499 1.00 96.25 224 PRO A N 1
ATOM 1731 C CA . PRO A 1 224 ? -7.354 -3.661 -5.304 1.00 96.25 224 PRO A CA 1
ATOM 1732 C C . PRO A 1 224 ? -8.787 -4.082 -5.637 1.00 96.25 224 PRO A C 1
ATOM 1734 O O . PRO A 1 224 ? -9.591 -3.262 -6.096 1.00 96.25 224 PRO A O 1
ATOM 1737 N N . HIS A 1 225 ? -9.089 -5.365 -5.447 1.00 97.56 225 HIS A N 1
ATOM 1738 C CA . HIS A 1 225 ? -10.336 -5.974 -5.925 1.00 97.56 225 HIS A CA 1
ATOM 1739 C C . HIS A 1 225 ? -10.981 -6.956 -4.948 1.00 97.56 225 HIS A C 1
ATOM 1741 O O . HIS A 1 225 ? -12.122 -7.357 -5.159 1.00 97.56 225 HIS A O 1
ATOM 1747 N N . GLU A 1 226 ? -10.289 -7.323 -3.877 1.00 97.88 226 GLU A N 1
ATOM 1748 C CA . GLU A 1 226 ? -10.826 -8.168 -2.819 1.00 97.88 226 GLU A CA 1
ATOM 1749 C C . GLU A 1 226 ? -10.643 -7.488 -1.473 1.00 97.88 226 GLU A C 1
ATOM 1751 O O . GLU A 1 226 ? -9.601 -6.884 -1.221 1.00 97.88 226 GLU A O 1
ATOM 1756 N N . VAL A 1 227 ? -11.641 -7.635 -0.605 1.00 97.88 227 VAL A N 1
ATOM 1757 C CA . VAL A 1 227 ? -11.576 -7.238 0.799 1.00 97.88 227 VAL A CA 1
ATOM 1758 C C . VAL A 1 227 ? -11.549 -8.487 1.660 1.00 97.88 227 VAL A C 1
ATOM 1760 O O . VAL A 1 227 ? -12.468 -9.309 1.610 1.00 97.88 227 VAL A O 1
ATOM 1763 N N . TRP A 1 228 ? -10.525 -8.588 2.491 1.00 97.69 228 TRP A N 1
ATOM 1764 C CA . TRP A 1 228 ? -10.308 -9.686 3.416 1.00 97.69 228 TRP A CA 1
ATOM 1765 C C . TRP A 1 228 ? -10.430 -9.186 4.848 1.00 97.69 228 TRP A C 1
ATOM 1767 O O . TRP A 1 228 ? -9.831 -8.178 5.213 1.00 97.69 228 TRP A O 1
ATOM 1777 N N . ARG A 1 229 ? -11.200 -9.903 5.664 1.00 97.25 229 ARG A N 1
ATOM 1778 C CA . ARG A 1 229 ? -11.299 -9.698 7.109 1.00 97.25 229 ARG A CA 1
ATOM 1779 C C . ARG A 1 229 ? -10.343 -10.646 7.812 1.00 97.25 229 ARG A C 1
ATOM 1781 O O . ARG A 1 229 ? -10.369 -11.851 7.558 1.00 97.25 229 ARG A O 1
ATOM 1788 N N . ILE A 1 230 ? -9.549 -10.092 8.712 1.00 96.50 230 ILE A N 1
ATOM 1789 C CA . ILE A 1 230 ? -8.527 -10.767 9.498 1.00 96.50 230 ILE A CA 1
ATOM 1790 C C . ILE A 1 230 ? -8.965 -10.706 10.957 1.00 96.50 230 ILE A C 1
ATOM 1792 O O . ILE A 1 230 ? -9.039 -9.631 11.557 1.00 96.50 230 ILE A O 1
ATOM 1796 N N . LYS A 1 231 ? -9.239 -11.877 11.525 1.00 94.69 231 LYS A N 1
ATOM 1797 C CA . LYS A 1 231 ? -9.623 -12.041 12.924 1.00 94.69 231 LYS A CA 1
ATOM 1798 C C . LYS A 1 231 ? -8.684 -13.028 13.595 1.00 94.69 231 LYS A C 1
ATOM 1800 O O . LYS A 1 231 ? -8.698 -14.209 13.255 1.00 94.69 231 LYS A O 1
ATOM 1805 N N . ASP A 1 232 ? -7.852 -12.535 14.510 1.00 87.81 232 ASP A N 1
ATOM 1806 C CA . ASP A 1 232 ? -6.843 -13.331 15.227 1.00 87.81 232 ASP A CA 1
ATOM 1807 C C . ASP A 1 232 ? -6.005 -14.229 14.291 1.00 87.81 232 ASP A C 1
ATOM 1809 O O . ASP A 1 232 ? -5.767 -15.406 14.556 1.00 87.81 232 ASP A O 1
ATOM 1813 N N . GLY A 1 233 ? -5.600 -13.679 13.140 1.00 84.75 233 GLY A N 1
ATOM 1814 C CA . GLY A 1 233 ? -4.805 -14.378 12.123 1.00 84.75 233 GLY A CA 1
ATOM 1815 C C . GLY A 1 233 ? -5.605 -15.252 11.159 1.00 84.75 233 GLY A C 1
ATOM 1816 O O . GLY A 1 233 ? -5.037 -15.794 10.217 1.00 84.75 233 GLY A O 1
ATOM 1817 N N . THR A 1 234 ? -6.915 -15.396 11.361 1.00 93.62 234 THR A N 1
ATOM 1818 C CA . THR A 1 234 ? -7.790 -16.092 10.415 1.00 93.62 234 THR A CA 1
ATOM 1819 C C . THR A 1 234 ? -8.290 -15.116 9.362 1.00 93.62 234 THR A C 1
ATOM 1821 O O . THR A 1 234 ? -8.956 -14.132 9.685 1.00 93.62 234 THR A O 1
ATOM 1824 N N . GLU A 1 235 ? -7.996 -15.413 8.101 1.00 96.44 235 GLU A N 1
ATOM 1825 C CA . GLU A 1 235 ? -8.411 -14.615 6.951 1.00 96.44 235 GLU A CA 1
ATOM 1826 C C . GLU A 1 235 ? -9.727 -15.129 6.354 1.00 96.44 235 GLU A C 1
ATOM 1828 O O . GLU A 1 235 ? -9.921 -16.332 6.166 1.00 96.44 235 GLU A O 1
ATOM 1833 N N . SER A 1 236 ? -10.632 -14.215 6.007 1.00 97.19 236 SER A N 1
ATOM 1834 C CA . SER A 1 236 ? -11.890 -14.530 5.328 1.00 97.19 236 SER A CA 1
ATOM 1835 C C . SER A 1 236 ? -12.221 -13.482 4.270 1.00 97.19 236 SER A C 1
ATOM 1837 O O . SER A 1 236 ? -12.190 -12.283 4.541 1.00 97.19 236 SER A O 1
ATOM 1839 N N . LEU A 1 237 ? -12.541 -13.929 3.055 1.00 97.31 237 LEU A N 1
ATOM 1840 C CA . LEU A 1 237 ? -12.993 -13.042 1.986 1.00 97.31 237 LEU A CA 1
ATOM 1841 C C . LEU A 1 237 ? -14.374 -12.476 2.345 1.00 97.31 237 LEU A C 1
ATOM 1843 O O . LEU A 1 237 ? -15.318 -13.233 2.572 1.00 97.31 237 LEU A O 1
ATOM 1847 N N . VAL A 1 238 ? -14.490 -11.150 2.369 1.00 97.06 238 VAL A N 1
ATOM 1848 C CA . VAL A 1 238 ? -15.743 -10.435 2.655 1.00 97.06 238 VAL A CA 1
ATOM 1849 C C . VAL A 1 238 ? -16.424 -9.998 1.367 1.00 97.06 238 VAL A C 1
ATOM 1851 O O . VAL A 1 238 ? -17.635 -10.143 1.215 1.00 97.06 238 VAL A O 1
ATOM 1854 N N . PHE A 1 239 ? -15.649 -9.447 0.434 1.00 97.44 239 PHE A N 1
ATOM 1855 C CA . PHE A 1 239 ? -16.178 -8.884 -0.800 1.00 97.44 239 PHE A CA 1
ATOM 1856 C C . PHE A 1 239 ? -15.153 -8.966 -1.931 1.00 97.44 239 PHE A C 1
ATOM 1858 O O . PHE A 1 239 ? -13.950 -8.879 -1.692 1.00 97.44 239 PHE A O 1
ATOM 1865 N N . ARG A 1 240 ? -15.645 -9.103 -3.165 1.00 97.38 240 ARG A N 1
ATOM 1866 C CA . ARG A 1 240 ? -14.845 -9.137 -4.389 1.00 97.38 240 ARG A CA 1
ATOM 1867 C C . ARG A 1 240 ? -15.523 -8.320 -5.488 1.00 97.38 240 ARG A C 1
ATOM 1869 O O . ARG A 1 240 ? -16.730 -8.438 -5.683 1.00 97.38 240 ARG A O 1
ATOM 1876 N N . GLU A 1 241 ? -14.734 -7.525 -6.205 1.00 97.12 241 GLU A N 1
ATOM 1877 C CA . GLU A 1 241 ? -15.159 -6.736 -7.360 1.00 97.12 241 GLU A CA 1
ATOM 1878 C C . GLU A 1 241 ? -14.544 -7.269 -8.660 1.00 97.12 241 GLU A C 1
ATOM 1880 O O . GLU A 1 241 ? -13.359 -7.061 -8.957 1.00 97.12 241 GLU A O 1
ATOM 1885 N N . ASP A 1 242 ? -15.382 -7.921 -9.461 1.00 96.75 242 ASP A N 1
ATOM 1886 C CA . ASP A 1 242 ? -14.975 -8.524 -10.730 1.00 96.75 242 ASP A CA 1
ATOM 1887 C C . ASP A 1 242 ? -14.947 -7.523 -11.902 1.00 96.75 242 ASP A C 1
ATOM 1889 O O . ASP A 1 242 ? -14.257 -7.769 -12.895 1.00 96.75 242 ASP A O 1
ATOM 1893 N N . ASP A 1 243 ? -15.635 -6.376 -11.813 1.00 95.94 243 ASP A N 1
ATOM 1894 C CA . ASP A 1 243 ? -15.551 -5.322 -12.827 1.00 95.94 243 ASP A CA 1
ATOM 1895 C C . ASP A 1 243 ? -14.215 -4.581 -12.709 1.00 95.94 243 ASP A C 1
ATOM 1897 O O . ASP A 1 243 ? -13.994 -3.748 -11.826 1.00 95.94 243 ASP A O 1
ATOM 1901 N N . GLN A 1 244 ? -13.322 -4.857 -13.659 1.00 96.00 244 GLN A N 1
ATOM 1902 C CA . GLN A 1 244 ? -11.959 -4.323 -13.697 1.00 96.00 244 GLN A CA 1
ATOM 1903 C C . GLN A 1 244 ? -11.878 -2.793 -13.809 1.00 96.00 244 GLN A C 1
ATOM 1905 O O . GLN A 1 244 ? -10.804 -2.218 -13.625 1.00 96.00 244 GLN A O 1
ATOM 1910 N N . ARG A 1 245 ? -12.993 -2.103 -14.079 1.00 94.50 245 ARG A N 1
ATOM 1911 C CA . ARG A 1 245 ? -13.049 -0.633 -14.057 1.00 94.50 245 ARG A CA 1
ATOM 1912 C C . ARG A 1 245 ? -13.016 -0.064 -12.642 1.00 94.50 245 ARG A C 1
ATOM 1914 O O . ARG A 1 245 ? -12.664 1.105 -12.479 1.00 94.50 245 ARG A O 1
ATOM 1921 N N . PHE A 1 246 ? -13.414 -0.851 -11.644 1.00 96.56 246 PHE A N 1
ATOM 1922 C CA . PHE A 1 246 ? -13.552 -0.410 -10.262 1.00 96.56 246 PHE A CA 1
ATOM 1923 C C . PHE A 1 246 ? -12.356 -0.840 -9.417 1.00 96.56 246 PHE A C 1
ATOM 1925 O O . PHE A 1 246 ? -11.878 -1.966 -9.507 1.00 96.56 246 PHE A O 1
ATOM 1932 N N . ARG A 1 247 ? -11.894 0.060 -8.557 1.00 96.88 247 ARG A N 1
ATOM 1933 C CA . ARG A 1 247 ? -10.944 -0.201 -7.472 1.00 96.88 247 ARG A CA 1
ATOM 1934 C C . ARG A 1 247 ? -11.674 -0.106 -6.147 1.00 96.88 247 ARG A C 1
ATOM 1936 O O . ARG A 1 247 ? -12.590 0.710 -6.025 1.00 96.88 247 ARG A O 1
ATOM 1943 N N . ILE A 1 248 ? -11.267 -0.916 -5.181 1.00 97.62 248 ILE A N 1
ATOM 1944 C CA . ILE A 1 248 ? -11.816 -0.872 -3.828 1.00 97.62 248 ILE A CA 1
ATOM 1945 C C . ILE A 1 248 ? -10.898 -0.040 -2.932 1.00 97.62 248 ILE A C 1
ATOM 1947 O O . ILE A 1 248 ? -9.684 -0.201 -2.966 1.00 97.62 248 ILE A O 1
ATOM 1951 N N . GLU A 1 249 ? -11.492 0.813 -2.107 1.00 96.06 249 GLU A N 1
ATOM 1952 C CA . GLU A 1 249 ? -10.863 1.446 -0.948 1.00 96.06 249 GLU A CA 1
ATOM 1953 C C . GLU A 1 249 ? -11.620 1.016 0.317 1.00 96.06 249 GLU A C 1
ATOM 1955 O O . GLU A 1 249 ? -12.851 0.907 0.300 1.00 96.06 249 GLU A O 1
ATOM 1960 N N . VAL A 1 250 ? -10.903 0.794 1.421 1.00 95.81 250 VAL A N 1
ATOM 1961 C CA . VAL A 1 250 ? -11.504 0.557 2.742 1.00 95.81 250 VAL A CA 1
ATOM 1962 C C . VAL A 1 250 ? -11.556 1.858 3.536 1.00 95.81 250 VAL A C 1
ATOM 1964 O O . VAL A 1 250 ? -10.578 2.598 3.611 1.00 95.81 250 VAL A O 1
ATOM 1967 N N . ILE A 1 251 ? -12.706 2.140 4.142 1.00 95.06 251 ILE A N 1
ATOM 1968 C CA . ILE A 1 251 ? -12.924 3.315 4.984 1.00 95.06 251 ILE A CA 1
ATOM 1969 C C . ILE A 1 251 ? -13.179 2.822 6.414 1.00 95.06 251 ILE A C 1
ATOM 1971 O O . ILE A 1 251 ? -14.174 2.121 6.634 1.00 95.06 251 ILE A O 1
ATOM 1975 N N . PRO A 1 252 ? -12.310 3.163 7.386 1.00 92.88 252 PRO A N 1
ATOM 1976 C CA . PRO A 1 252 ? -12.479 2.740 8.770 1.00 92.88 252 PRO A CA 1
ATOM 1977 C C . PRO A 1 252 ? -13.687 3.425 9.418 1.00 92.88 252 PRO A C 1
ATOM 1979 O O . PRO A 1 252 ? -14.057 4.548 9.071 1.00 92.88 252 PRO A O 1
ATOM 1982 N N . GLY A 1 253 ? -14.273 2.758 10.405 1.00 90.25 253 GLY A N 1
ATOM 1983 C CA . GLY A 1 253 ? -15.422 3.251 11.155 1.00 90.25 253 GLY A CA 1
ATOM 1984 C C . GLY A 1 253 ? -15.991 2.172 12.070 1.00 90.25 253 GLY A C 1
ATOM 1985 O O . GLY A 1 253 ? -15.502 1.043 12.085 1.00 90.25 253 GLY A O 1
ATOM 1986 N N . GLU A 1 254 ? -17.051 2.508 12.811 1.00 90.50 254 GLU A N 1
ATOM 1987 C CA . GLU A 1 254 ? -17.799 1.519 13.605 1.00 90.50 254 GLU A CA 1
ATOM 1988 C C . GLU A 1 254 ? -18.241 0.343 12.724 1.00 90.50 254 GLU A C 1
ATOM 1990 O O . GLU A 1 254 ? -18.046 -0.818 13.067 1.00 90.50 254 GLU A O 1
ATOM 1995 N N . THR A 1 255 ? -18.738 0.665 11.530 1.00 92.38 255 THR A N 1
ATOM 1996 C CA . THR A 1 255 ? -18.865 -0.266 10.412 1.00 92.38 255 THR A CA 1
ATOM 1997 C C . THR A 1 255 ? -17.872 0.140 9.330 1.00 92.38 255 THR A C 1
ATOM 1999 O O . THR A 1 255 ? -17.873 1.296 8.901 1.00 92.38 255 THR A O 1
ATOM 2002 N N . VAL A 1 256 ? -17.039 -0.798 8.878 1.00 95.50 256 VAL A N 1
ATOM 2003 C CA . VAL A 1 256 ? -16.131 -0.556 7.749 1.00 95.50 256 VAL A CA 1
ATOM 2004 C C . VAL A 1 256 ? -16.945 -0.424 6.472 1.00 95.50 256 VAL A C 1
ATOM 2006 O O . VAL A 1 256 ? -17.840 -1.233 6.208 1.00 95.50 256 VAL A O 1
ATOM 2009 N N . LEU A 1 257 ? -16.621 0.598 5.684 1.00 97.25 257 LEU A N 1
ATOM 2010 C CA . LEU A 1 257 ? -17.230 0.822 4.380 1.00 97.25 257 LEU A CA 1
ATOM 2011 C C . LEU A 1 257 ? -16.240 0.500 3.266 1.00 97.25 257 LEU A C 1
ATOM 2013 O O . LEU A 1 257 ? -15.042 0.751 3.386 1.00 97.25 257 LEU A O 1
ATOM 2017 N N . PHE A 1 258 ? -16.760 -0.013 2.158 1.00 97.00 258 PHE A N 1
ATOM 2018 C CA . PHE A 1 258 ? -16.014 -0.260 0.934 1.00 97.00 258 PHE A CA 1
ATOM 2019 C C . PHE A 1 258 ? -16.453 0.762 -0.101 1.00 97.00 258 PHE A C 1
ATOM 2021 O O . PHE A 1 258 ? -17.625 0.800 -0.488 1.00 97.00 258 PHE A O 1
ATOM 2028 N N . LEU A 1 259 ? -15.517 1.593 -0.547 1.00 97.00 259 LEU A N 1
ATOM 2029 C CA . LEU A 1 259 ? -15.737 2.520 -1.643 1.00 97.00 259 LEU A CA 1
ATOM 2030 C C . LEU A 1 259 ? -15.209 1.893 -2.925 1.00 97.00 259 LEU A C 1
ATOM 2032 O O . LEU A 1 259 ? -14.005 1.760 -3.122 1.00 97.00 259 LEU A O 1
ATOM 2036 N N . LEU A 1 260 ? -16.128 1.531 -3.810 1.00 97.25 260 LEU A N 1
ATOM 2037 C CA . LEU A 1 260 ? -15.800 1.088 -5.149 1.00 97.25 260 LEU A CA 1
ATOM 2038 C C . LEU A 1 260 ? -15.774 2.319 -6.041 1.00 97.25 260 LEU A C 1
ATOM 2040 O O . LEU A 1 260 ? -16.794 2.995 -6.190 1.00 97.25 260 LEU A O 1
ATOM 2044 N N . ARG A 1 261 ? -14.633 2.611 -6.657 1.00 95.94 261 ARG A N 1
ATOM 2045 C CA . ARG A 1 261 ? -14.470 3.783 -7.519 1.00 95.94 261 ARG A CA 1
ATOM 2046 C C . ARG A 1 261 ? -13.943 3.380 -8.887 1.00 95.94 261 ARG A C 1
ATOM 2048 O O . ARG A 1 261 ? -12.963 2.652 -8.998 1.00 95.94 261 ARG A O 1
ATOM 2055 N N . SER A 1 262 ? -14.576 3.905 -9.923 1.00 94.69 262 SER A N 1
ATOM 2056 C CA . SER A 1 262 ? -14.076 3.907 -11.297 1.00 94.69 262 SER A CA 1
ATOM 2057 C C . SER A 1 262 ? -13.916 5.354 -11.772 1.00 94.69 262 SER A C 1
ATOM 2059 O O . SER A 1 262 ? -14.066 6.299 -10.994 1.00 94.69 262 SER A O 1
ATOM 2061 N N . ARG A 1 263 ? -13.592 5.555 -13.051 1.00 94.00 263 ARG A N 1
ATOM 2062 C CA . ARG A 1 263 ? -13.462 6.903 -13.624 1.00 94.00 263 ARG A CA 1
ATOM 2063 C C . ARG A 1 263 ? -14.778 7.689 -13.587 1.00 94.00 263 ARG A C 1
ATOM 2065 O O . ARG A 1 263 ? -14.748 8.903 -13.420 1.00 94.00 263 ARG A O 1
ATOM 2072 N N . ASP A 1 264 ? -15.896 7.011 -13.793 1.00 93.69 264 ASP A N 1
ATOM 2073 C CA . ASP A 1 264 ? -17.203 7.600 -14.089 1.00 93.69 264 ASP A CA 1
ATOM 2074 C C . ASP A 1 264 ? -18.319 7.139 -13.140 1.00 93.69 264 ASP A C 1
ATOM 2076 O O . ASP A 1 264 ? -19.413 7.695 -13.174 1.00 93.69 264 ASP A O 1
ATOM 2080 N N . ALA A 1 265 ? -18.041 6.198 -12.236 1.00 94.94 265 ALA A N 1
ATOM 2081 C CA . ALA A 1 265 ? -19.007 5.709 -11.258 1.00 94.94 265 ALA A CA 1
ATOM 2082 C C . ALA A 1 265 ? -18.372 5.409 -9.893 1.00 94.94 265 ALA A C 1
ATOM 2084 O O . ALA A 1 265 ? -17.193 5.061 -9.790 1.00 94.94 265 ALA A O 1
ATOM 2085 N N . ALA A 1 266 ? -19.192 5.486 -8.842 1.00 95.62 266 ALA A N 1
ATOM 2086 C CA . ALA A 1 266 ? -18.826 5.077 -7.491 1.00 95.62 266 ALA A CA 1
ATOM 2087 C C . ALA A 1 266 ? -19.978 4.337 -6.797 1.00 95.62 266 ALA A C 1
ATOM 2089 O O . ALA A 1 266 ? -21.145 4.644 -7.041 1.00 95.62 266 ALA A O 1
ATOM 2090 N N . GLU A 1 267 ? -19.638 3.392 -5.925 1.00 96.75 267 GLU A N 1
ATOM 2091 C CA . GLU A 1 267 ? -20.557 2.648 -5.059 1.00 96.75 267 GLU A CA 1
ATOM 2092 C C . GLU A 1 267 ? -19.989 2.612 -3.642 1.00 96.75 267 GLU A C 1
ATOM 2094 O O . GLU A 1 267 ? -18.778 2.488 -3.470 1.00 96.75 267 GLU A O 1
ATOM 2099 N N . VAL A 1 268 ? -20.849 2.686 -2.630 1.00 97.38 268 VAL A N 1
ATOM 2100 C CA . VAL A 1 268 ? -20.452 2.470 -1.234 1.00 97.38 268 VAL A CA 1
ATOM 2101 C C . VAL A 1 268 ? -21.218 1.280 -0.688 1.00 97.38 268 VAL A C 1
ATOM 2103 O O . VAL A 1 268 ? -22.451 1.250 -0.762 1.00 97.38 268 VAL A O 1
ATOM 2106 N N . ARG A 1 269 ? -20.486 0.328 -0.115 1.00 96.88 269 ARG A N 1
ATOM 2107 C CA . ARG A 1 269 ? -21.027 -0.814 0.625 1.00 96.88 269 ARG A CA 1
ATOM 2108 C C . ARG A 1 269 ? -20.556 -0.796 2.066 1.00 96.88 269 ARG A C 1
ATOM 2110 O O . ARG A 1 269 ? -19.531 -0.190 2.359 1.00 96.88 269 ARG A O 1
ATOM 2117 N N . ASP A 1 270 ? -21.270 -1.483 2.940 1.00 95.38 270 ASP A N 1
ATOM 2118 C CA . ASP A 1 270 ? -20.743 -1.862 4.248 1.00 95.38 270 ASP A CA 1
ATOM 2119 C C . ASP A 1 270 ? -20.122 -3.271 4.235 1.00 95.38 270 ASP A C 1
ATOM 2121 O O . ASP A 1 270 ? -20.268 -4.036 3.276 1.00 95.38 270 ASP A O 1
ATOM 2125 N N . ALA A 1 271 ? -19.440 -3.626 5.325 1.00 92.06 271 ALA A N 1
ATOM 2126 C CA . ALA A 1 271 ? -18.845 -4.948 5.520 1.00 92.06 271 ALA A CA 1
ATOM 2127 C C . ALA A 1 271 ? -19.864 -6.103 5.601 1.00 92.06 271 ALA A C 1
ATOM 2129 O O . ALA A 1 271 ? -19.478 -7.261 5.454 1.00 92.06 271 ALA A O 1
ATOM 2130 N N . ALA A 1 272 ? -21.156 -5.816 5.802 1.00 90.56 272 ALA A N 1
ATOM 2131 C CA . ALA A 1 272 ? -22.228 -6.810 5.719 1.00 90.56 272 ALA A CA 1
ATOM 2132 C C . ALA A 1 272 ? -22.712 -7.035 4.271 1.00 90.56 272 ALA A C 1
ATOM 2134 O O . ALA A 1 272 ? -23.539 -7.913 4.019 1.00 90.56 272 ALA A O 1
ATOM 2135 N N . GLY A 1 273 ? -22.192 -6.263 3.313 1.00 89.44 273 GLY A N 1
ATOM 2136 C CA . GLY A 1 273 ? -22.515 -6.344 1.893 1.00 89.44 273 GLY A CA 1
ATOM 2137 C C . GLY A 1 273 ? -23.713 -5.492 1.472 1.00 89.44 273 GLY A C 1
ATOM 2138 O O . GLY A 1 273 ? -24.102 -5.550 0.300 1.00 89.44 273 GLY A O 1
ATOM 2139 N N . ALA A 1 274 ? -24.295 -4.694 2.371 1.00 94.50 274 ALA A N 1
ATOM 2140 C CA . ALA A 1 274 ? -25.390 -3.800 2.026 1.00 94.50 274 ALA A CA 1
ATOM 2141 C C . ALA A 1 274 ? -24.875 -2.628 1.183 1.00 94.50 274 ALA A C 1
ATOM 2143 O O . ALA A 1 274 ? -23.863 -2.002 1.494 1.00 94.50 274 ALA A O 1
ATOM 2144 N N . VAL A 1 275 ? -25.590 -2.312 0.102 1.00 96.31 275 VAL A N 1
ATOM 2145 C CA . VAL A 1 275 ? -25.280 -1.163 -0.755 1.00 96.31 275 VAL A CA 1
ATOM 2146 C C . VAL A 1 275 ? -25.896 0.089 -0.136 1.00 96.31 275 VAL A C 1
ATOM 2148 O O . VAL A 1 275 ? -27.117 0.230 -0.098 1.00 96.31 275 VAL A O 1
ATOM 2151 N N . LEU A 1 276 ? -25.046 1.003 0.329 1.00 95.69 276 LEU A N 1
ATOM 2152 C CA . LEU A 1 276 ? -25.453 2.271 0.939 1.00 95.69 276 LEU A CA 1
ATOM 2153 C C . LEU A 1 276 ? -25.611 3.375 -0.108 1.00 95.69 276 LEU A C 1
ATOM 2155 O O . LEU A 1 276 ? -26.523 4.197 -0.031 1.00 95.69 276 LEU A O 1
ATOM 2159 N N . VAL A 1 277 ? -24.726 3.378 -1.106 1.00 94.69 277 VAL A N 1
ATOM 2160 C CA . VAL A 1 277 ? -24.796 4.275 -2.262 1.00 94.69 277 VAL A CA 1
ATOM 2161 C C . VAL A 1 277 ? -24.612 3.425 -3.515 1.00 94.69 277 VAL A C 1
ATOM 2163 O O . VAL A 1 277 ? -23.528 2.875 -3.691 1.00 94.69 277 VAL A O 1
ATOM 2166 N N . PRO A 1 278 ? -25.631 3.285 -4.379 1.00 92.12 278 PRO A N 1
ATOM 2167 C CA . PRO A 1 278 ? -25.520 2.476 -5.589 1.00 92.12 278 PRO A CA 1
ATOM 2168 C C . PRO A 1 278 ? -24.681 3.177 -6.663 1.00 92.12 278 PRO A C 1
ATOM 2170 O O . PRO A 1 278 ? -24.609 4.410 -6.695 1.00 92.12 278 PRO A O 1
ATOM 2173 N N . ARG A 1 279 ? -24.121 2.394 -7.598 1.00 89.31 279 ARG A N 1
ATOM 2174 C CA . ARG A 1 279 ? -23.479 2.926 -8.814 1.00 89.31 279 ARG A CA 1
ATOM 2175 C C . ARG A 1 279 ? -24.454 3.843 -9.541 1.00 89.31 279 ARG A C 1
ATOM 2177 O O . ARG A 1 279 ? -25.531 3.408 -9.951 1.00 89.31 279 ARG A O 1
ATOM 2184 N N . ARG A 1 280 ? -24.070 5.104 -9.734 1.00 73.25 280 ARG A N 1
ATOM 2185 C CA . ARG A 1 280 ? -24.714 5.932 -10.757 1.00 73.25 280 ARG A CA 1
ATOM 2186 C C . ARG A 1 280 ? -24.258 5.405 -12.116 1.00 73.25 280 ARG A C 1
ATOM 2188 O O . ARG A 1 280 ? -23.056 5.346 -12.354 1.00 73.25 280 ARG A O 1
ATOM 2195 N N . GLN A 1 281 ? -25.217 4.947 -12.918 1.00 58.72 281 GLN A N 1
ATOM 2196 C CA . GLN A 1 281 ? -25.016 4.654 -14.338 1.00 58.72 281 GLN A CA 1
ATOM 2197 C C . GLN A 1 281 ? -24.942 5.949 -15.142 1.00 58.72 281 GLN A C 1
ATOM 2199 O O . GLN A 1 281 ? -25.615 6.926 -14.731 1.00 58.72 281 GLN A O 1
#

Mean predicted aligned error: 10.45 Å

InterPro domains:
  IPR004106 Peptidase S9, N-terminal domain superfamily [SSF50993] (31-259)
  IPR023302 Peptidase S9A, N-terminal domain [PF02897] (38-248)
  IPR051543 Serine Peptidase S9A Subfamily [PTHR11757] (29-248)

Sequence (281 aa):
MLLHVWLALSTNALAPHPPLRRTTRLHARSPQRRPRAVDYGDASLDDDLYYLRDADDAETRHQMAYEASAAAAAASFLEPSREAVAEFVIATAPPPPTPPPRWATFGGWEWRERVAGDRRVWERRRPGSDDDAEVVLDEDAAPATLTSEFGGGEYRGFVRGISDAKISPDGERVAYTVDAAGDEKYVCEFLPEGVPPVRDVDACVAWGGDGDLYALRTDATGRPHEVWRIKDGTESLVFREDDQRFRIEVIPGETVLFLLRSRDAAEVRDAAGAVLVPRRQ